Protein AF-M6KL82-F1 (afdb_monomer_lite)

pLDDT: mean 83.92, std 15.62, range [36.41, 98.12]

Structure (mmCIF, N/CA/C/O backbone):
data_AF-M6KL82-F1
#
_entry.id   AF-M6KL82-F1
#
loop_
_atom_site.group_PDB
_atom_site.id
_atom_site.type_symbol
_atom_site.label_atom_id
_atom_site.label_alt_id
_atom_site.label_comp_id
_atom_site.label_asym_id
_atom_site.label_entity_id
_atom_site.label_seq_id
_atom_site.pdbx_PDB_ins_code
_atom_site.Cartn_x
_atom_site.Cartn_y
_atom_site.Cartn_z
_atom_site.occupancy
_atom_site.B_iso_or_equiv
_atom_site.auth_seq_id
_atom_site.auth_comp_id
_atom_site.auth_asym_id
_atom_site.auth_atom_id
_atom_site.pdbx_PDB_model_num
ATOM 1 N N . MET A 1 1 ? 19.112 2.221 -25.542 1.00 73.31 1 MET A N 1
ATOM 2 C CA . MET A 1 1 ? 17.875 1.611 -26.085 1.00 73.31 1 MET A CA 1
ATOM 3 C C . MET A 1 1 ? 16.855 1.655 -24.967 1.00 73.31 1 MET A C 1
ATOM 5 O O . MET A 1 1 ? 17.234 1.331 -23.850 1.00 73.31 1 MET A O 1
ATOM 9 N N . LYS A 1 2 ? 15.620 2.100 -25.223 1.00 88.44 2 LYS A N 1
ATOM 10 C CA . LYS A 1 2 ? 14.618 2.212 -24.154 1.00 88.44 2 LYS A CA 1
ATOM 11 C C . LYS A 1 2 ? 14.235 0.827 -23.639 1.00 88.44 2 LYS A C 1
ATOM 13 O O . LYS A 1 2 ? 14.039 -0.081 -24.444 1.00 88.44 2 LYS A O 1
ATOM 18 N N . ARG A 1 3 ? 14.121 0.683 -22.320 1.00 94.75 3 ARG A N 1
ATOM 19 C CA . ARG A 1 3 ? 13.759 -0.575 -21.655 1.00 94.75 3 ARG A CA 1
ATOM 20 C C . ARG A 1 3 ? 12.296 -0.573 -21.234 1.00 94.75 3 ARG A C 1
ATOM 22 O O . ARG A 1 3 ? 11.775 0.464 -20.831 1.00 94.75 3 ARG A O 1
ATOM 29 N N . SER A 1 4 ? 11.627 -1.715 -21.336 1.00 95.56 4 SER A N 1
ATOM 30 C CA . SER A 1 4 ? 10.242 -1.872 -20.892 1.00 95.56 4 SER A CA 1
ATOM 31 C C . SER A 1 4 ? 10.173 -1.930 -19.371 1.00 95.56 4 SER A C 1
ATOM 33 O O . SER A 1 4 ? 10.882 -2.713 -18.741 1.00 95.56 4 SER A O 1
ATOM 35 N N . LEU A 1 5 ? 9.347 -1.070 -18.779 1.00 96.75 5 LEU A N 1
ATOM 36 C CA . LEU A 1 5 ? 9.198 -0.979 -17.334 1.00 96.75 5 LEU A CA 1
ATOM 37 C C . LEU A 1 5 ? 8.426 -2.182 -16.784 1.00 96.75 5 LEU A C 1
ATOM 39 O O . LEU A 1 5 ? 7.297 -2.452 -17.193 1.00 96.75 5 LEU A O 1
ATOM 43 N N . VAL A 1 6 ? 8.995 -2.816 -15.765 1.00 96.81 6 VAL A N 1
ATOM 44 C CA . VAL A 1 6 ? 8.341 -3.828 -14.935 1.00 96.81 6 VAL A CA 1
ATOM 45 C C . VAL A 1 6 ? 8.218 -3.290 -13.512 1.00 96.81 6 VAL A C 1
ATOM 47 O O . VAL A 1 6 ? 9.220 -2.965 -12.879 1.00 96.81 6 VAL A O 1
ATOM 50 N N . ALA A 1 7 ? 6.985 -3.184 -13.011 1.00 96.38 7 ALA A N 1
ATOM 51 C CA . ALA A 1 7 ? 6.697 -2.559 -11.716 1.00 96.38 7 ALA A CA 1
ATOM 52 C C . ALA A 1 7 ? 6.524 -3.557 -10.554 1.00 96.38 7 ALA A C 1
ATOM 54 O O . ALA A 1 7 ? 6.678 -3.174 -9.393 1.00 96.38 7 ALA A O 1
ATOM 55 N N . THR A 1 8 ? 6.206 -4.821 -10.847 1.00 96.38 8 THR A N 1
ATOM 56 C CA . THR A 1 8 ? 5.940 -5.873 -9.850 1.00 96.38 8 THR A CA 1
ATOM 57 C C . THR A 1 8 ? 6.508 -7.221 -10.284 1.00 96.38 8 THR A C 1
ATOM 59 O O . THR A 1 8 ? 6.955 -7.388 -11.423 1.00 96.38 8 THR A O 1
ATOM 62 N N . ALA A 1 9 ? 6.449 -8.214 -9.392 1.00 95.69 9 ALA A N 1
ATOM 63 C CA . ALA A 1 9 ? 6.830 -9.585 -9.713 1.00 95.69 9 ALA A CA 1
ATOM 64 C C . ALA A 1 9 ? 5.747 -10.375 -10.478 1.00 95.69 9 ALA A C 1
ATOM 66 O O . ALA A 1 9 ? 5.866 -11.591 -10.639 1.00 95.69 9 ALA A O 1
ATOM 67 N N . LEU A 1 10 ? 4.693 -9.701 -10.958 1.00 93.56 10 LEU A N 1
ATOM 68 C CA . LEU A 1 10 ? 3.617 -10.319 -11.725 1.00 93.56 10 LEU A CA 1
ATOM 69 C C . LEU A 1 10 ? 4.082 -10.639 -13.153 1.00 93.56 10 LEU A C 1
ATOM 71 O O . LEU A 1 10 ? 3.939 -9.820 -14.063 1.00 93.56 10 LEU A O 1
ATOM 75 N N . GLU A 1 11 ? 4.664 -11.824 -13.339 1.00 92.94 11 GLU A N 1
ATOM 76 C CA . GLU A 1 11 ? 5.297 -12.254 -14.594 1.00 92.94 11 GLU A CA 1
ATOM 77 C C . GLU A 1 11 ? 4.360 -12.217 -15.810 1.00 92.94 11 GLU A C 1
ATOM 79 O O . GLU A 1 11 ? 4.828 -12.014 -16.927 1.00 92.94 11 GLU A O 1
ATOM 84 N N . GLU A 1 12 ? 3.039 -12.338 -15.629 1.00 90.94 12 GLU A N 1
ATOM 85 C CA . GLU A 1 12 ? 2.063 -12.203 -16.722 1.00 90.94 12 GLU A CA 1
ATOM 86 C C . GLU A 1 12 ? 2.045 -10.796 -17.345 1.00 90.94 12 GLU A C 1
ATOM 88 O O . GLU A 1 12 ? 1.488 -10.599 -18.425 1.00 90.94 12 GLU A O 1
ATOM 93 N N . THR A 1 13 ? 2.635 -9.811 -16.665 1.00 91.06 13 THR A N 1
ATOM 94 C CA . THR A 1 13 ? 2.761 -8.428 -17.145 1.00 91.06 13 THR A CA 1
ATOM 95 C C . THR A 1 13 ? 4.120 -8.118 -17.756 1.00 91.06 13 THR A C 1
ATOM 97 O O . THR A 1 13 ? 4.326 -7.010 -18.253 1.00 91.06 13 THR A O 1
ATOM 100 N N . TRP A 1 14 ? 5.053 -9.069 -17.718 1.00 93.88 14 TRP A N 1
ATOM 101 C CA . TRP A 1 14 ? 6.399 -8.877 -18.239 1.00 93.88 14 TRP A CA 1
ATOM 102 C C . TRP A 1 14 ? 6.415 -9.035 -19.766 1.00 93.88 14 TRP A C 1
ATOM 104 O O . TRP A 1 14 ? 5.626 -9.806 -20.320 1.00 93.88 14 TRP A O 1
ATOM 114 N N . PRO A 1 15 ? 7.299 -8.311 -20.475 1.00 93.38 15 PRO A N 1
ATOM 115 C CA . PRO A 1 15 ? 7.428 -8.450 -21.921 1.00 93.38 15 PRO A CA 1
ATOM 116 C C . PRO A 1 15 ? 8.110 -9.776 -22.307 1.00 93.38 15 PRO A C 1
ATOM 118 O O . PRO A 1 15 ? 8.565 -10.545 -21.459 1.00 93.38 15 PRO A O 1
ATOM 121 N N . GLY A 1 16 ? 8.205 -10.039 -23.614 1.00 93.12 16 GLY A N 1
ATOM 122 C CA . GLY A 1 16 ? 9.002 -11.149 -24.146 1.00 93.12 16 GLY A CA 1
ATOM 123 C C . GLY A 1 16 ? 10.494 -11.013 -23.815 1.00 93.12 16 GLY A C 1
ATOM 124 O O . GLY A 1 16 ? 10.995 -9.909 -23.607 1.00 93.12 16 GLY A O 1
ATOM 125 N N . PHE A 1 17 ? 11.216 -12.139 -23.776 1.00 93.38 17 PHE A N 1
ATOM 126 C CA . PHE A 1 17 ? 12.649 -12.183 -23.425 1.00 93.38 17 PHE A CA 1
ATOM 127 C C . PHE A 1 17 ? 13.566 -11.428 -24.405 1.00 93.38 17 PHE A C 1
ATOM 129 O O . PHE A 1 17 ? 14.723 -11.176 -24.086 1.00 93.38 17 PHE A O 1
ATOM 136 N N . ASP A 1 18 ? 13.071 -11.095 -25.595 1.00 93.00 18 ASP A N 1
ATOM 137 C CA . ASP A 1 18 ? 13.747 -10.295 -26.618 1.00 93.00 18 ASP A CA 1
ATOM 138 C C . ASP A 1 18 ? 13.706 -8.782 -26.339 1.00 93.00 18 ASP A C 1
ATOM 140 O O . ASP A 1 18 ? 14.408 -8.011 -26.996 1.00 93.00 18 ASP A O 1
ATOM 144 N N . VAL A 1 19 ? 12.914 -8.349 -25.354 1.00 93.94 19 VAL A N 1
ATOM 145 C CA . VAL A 1 19 ? 12.762 -6.943 -24.973 1.00 93.94 19 VAL A CA 1
ATOM 146 C C . VAL A 1 19 ? 13.606 -6.646 -23.729 1.00 93.94 19 VAL A C 1
ATOM 148 O O . VAL A 1 19 ? 13.450 -7.330 -22.715 1.00 93.94 19 VAL A O 1
ATOM 151 N N . PRO A 1 20 ? 14.465 -5.609 -23.743 1.00 95.69 20 PRO A N 1
ATOM 152 C CA . PRO A 1 20 ? 15.225 -5.231 -22.559 1.00 95.69 20 PRO A CA 1
ATOM 153 C C . PRO A 1 20 ? 14.300 -4.629 -21.490 1.00 95.69 20 PRO A C 1
ATOM 155 O O . PRO A 1 20 ? 13.379 -3.869 -21.806 1.00 95.69 20 PRO A O 1
ATOM 158 N N . VAL A 1 21 ? 14.550 -4.946 -20.219 1.00 96.62 21 VAL A N 1
ATOM 159 C CA . VAL A 1 21 ? 13.651 -4.655 -19.089 1.00 96.62 21 VAL A CA 1
ATOM 160 C C . VAL A 1 21 ? 14.275 -3.678 -18.096 1.00 96.62 21 VAL A C 1
ATOM 162 O O . VAL A 1 21 ? 15.447 -3.770 -17.750 1.00 96.62 21 VAL A O 1
ATOM 165 N N . LEU A 1 22 ? 13.471 -2.745 -17.597 1.00 96.94 22 LEU A N 1
ATOM 166 C CA . LEU A 1 22 ? 13.800 -1.927 -16.436 1.00 96.94 22 LEU A CA 1
ATOM 167 C C . LEU A 1 22 ? 12.907 -2.356 -15.275 1.00 96.94 22 LEU A C 1
ATOM 169 O O . LEU A 1 22 ? 11.713 -2.056 -15.261 1.00 96.94 22 LEU A O 1
ATOM 173 N N . PHE A 1 23 ? 13.478 -3.054 -14.300 1.00 97.38 23 PHE A N 1
ATOM 174 C CA . PHE A 1 23 ? 12.783 -3.362 -13.058 1.00 97.38 23 PHE A CA 1
ATOM 175 C C . PHE A 1 23 ? 12.726 -2.109 -12.181 1.00 97.38 23 PHE A C 1
ATOM 177 O O . PHE A 1 23 ? 13.753 -1.494 -11.892 1.00 97.38 23 PHE A O 1
ATOM 184 N N . LEU A 1 24 ? 11.526 -1.749 -11.725 1.00 97.06 24 LEU A N 1
ATOM 185 C CA . LEU A 1 24 ? 11.304 -0.586 -10.860 1.00 97.06 24 LEU A CA 1
ATOM 186 C C . LEU A 1 24 ? 11.991 -0.722 -9.493 1.00 97.06 24 LEU A C 1
ATOM 188 O O . LEU A 1 24 ? 12.251 0.275 -8.832 1.00 97.06 24 LEU A O 1
ATOM 192 N N . GLY A 1 25 ? 12.292 -1.952 -9.081 1.00 96.31 25 GLY A N 1
ATOM 193 C CA . GLY A 1 25 ? 13.053 -2.242 -7.878 1.00 96.31 25 GLY A CA 1
ATOM 194 C C . GLY A 1 25 ? 13.231 -3.741 -7.663 1.00 96.31 25 GLY A C 1
ATOM 195 O O . GLY A 1 25 ? 12.676 -4.570 -8.392 1.00 96.31 25 GLY A O 1
ATOM 196 N N . GLU A 1 26 ? 13.997 -4.097 -6.633 1.00 96.56 26 GLU A N 1
ATOM 197 C CA . GLU A 1 26 ? 14.348 -5.488 -6.309 1.00 96.56 26 GLU A CA 1
ATOM 198 C C . GLU A 1 26 ? 13.132 -6.378 -6.012 1.00 96.56 26 GLU A C 1
ATOM 200 O O . GLU A 1 26 ? 13.176 -7.582 -6.258 1.00 96.56 26 GLU A O 1
ATOM 205 N N . TRP A 1 27 ? 12.010 -5.805 -5.562 1.00 95.81 27 TRP A N 1
ATOM 206 C CA . TRP A 1 27 ? 10.772 -6.553 -5.305 1.00 95.81 27 TRP A CA 1
ATOM 207 C C . TRP A 1 27 ? 10.198 -7.235 -6.552 1.00 95.81 27 TRP A C 1
ATOM 209 O O . TRP A 1 27 ? 9.446 -8.194 -6.416 1.00 95.81 27 TRP A O 1
ATOM 219 N N . CYS A 1 28 ? 10.577 -6.806 -7.760 1.00 97.06 28 CYS A N 1
ATOM 220 C CA . CYS A 1 28 ? 10.178 -7.487 -8.991 1.00 97.06 28 CYS A CA 1
ATOM 221 C C . CYS A 1 28 ? 10.875 -8.852 -9.155 1.00 97.06 28 CYS A C 1
ATOM 223 O O . CYS A 1 28 ? 10.387 -9.724 -9.869 1.00 97.06 28 CYS A O 1
ATOM 225 N N . LYS A 1 29 ? 12.022 -9.069 -8.499 1.00 96.56 29 LYS A N 1
ATOM 226 C CA . LYS A 1 29 ? 12.902 -10.226 -8.714 1.00 96.56 29 LYS A CA 1
ATOM 227 C C . LYS A 1 29 ? 12.773 -11.242 -7.583 1.00 96.56 29 LYS A C 1
ATOM 229 O O . LYS A 1 29 ? 13.667 -11.404 -6.753 1.00 96.56 29 LYS A O 1
ATOM 234 N N . ILE A 1 30 ? 11.671 -11.996 -7.567 1.00 94.94 30 ILE A N 1
ATOM 235 C CA . ILE A 1 30 ? 11.483 -13.081 -6.589 1.00 94.94 30 ILE A CA 1
ATOM 236 C C . ILE A 1 30 ? 12.656 -14.067 -6.683 1.00 94.94 30 ILE A C 1
ATOM 238 O O . ILE A 1 30 ? 12.931 -14.635 -7.743 1.00 94.94 30 ILE A O 1
ATOM 242 N N . TYR A 1 31 ? 13.325 -14.323 -5.555 1.00 93.88 31 TYR A N 1
ATOM 243 C CA . TYR A 1 31 ? 14.519 -15.176 -5.499 1.00 93.88 31 TYR A CA 1
ATOM 244 C C . TYR A 1 31 ? 14.283 -16.575 -6.095 1.00 93.88 31 TYR A C 1
ATOM 246 O O . TYR A 1 31 ? 15.058 -17.057 -6.919 1.00 93.88 31 TYR A O 1
ATOM 254 N N . ASN A 1 32 ? 13.151 -17.204 -5.765 1.00 95.44 32 ASN A N 1
ATOM 255 C CA . ASN A 1 32 ? 12.780 -18.526 -6.287 1.00 95.44 32 ASN A CA 1
ATOM 256 C C . ASN A 1 32 ? 12.497 -18.537 -7.802 1.00 95.44 32 ASN A C 1
ATOM 258 O O . ASN A 1 32 ? 12.436 -19.607 -8.408 1.00 95.44 32 ASN A O 1
ATOM 262 N N . ARG A 1 33 ? 12.336 -17.364 -8.424 1.00 95.44 33 ARG A N 1
ATOM 263 C CA . ARG A 1 33 ? 12.109 -17.177 -9.864 1.00 95.44 33 ARG A CA 1
ATOM 264 C C . ARG A 1 33 ? 13.355 -16.669 -10.595 1.00 95.44 33 ARG A C 1
ATOM 266 O O . ARG A 1 33 ? 13.268 -16.286 -11.754 1.00 95.44 33 ARG A O 1
ATOM 273 N N . ARG A 1 34 ? 14.535 -16.755 -9.969 1.00 95.75 34 ARG A N 1
ATOM 274 C CA . ARG A 1 34 ? 15.832 -16.335 -10.531 1.00 95.75 34 ARG A CA 1
ATOM 275 C C . ARG A 1 34 ? 16.109 -16.814 -11.950 1.00 95.75 34 ARG A C 1
ATOM 277 O O . ARG A 1 34 ? 16.462 -16.022 -12.814 1.00 95.75 34 ARG A O 1
ATOM 284 N N . LYS A 1 35 ? 15.820 -18.085 -12.226 1.00 96.50 35 LYS A N 1
ATOM 285 C CA . LYS A 1 35 ? 15.979 -18.682 -13.563 1.00 96.50 35 LYS A CA 1
ATOM 286 C C . LYS A 1 35 ? 15.123 -18.021 -14.655 1.00 96.50 35 LYS A C 1
ATOM 288 O O . LYS A 1 35 ? 15.337 -18.313 -15.828 1.00 96.50 35 LYS A O 1
ATOM 293 N N . VAL A 1 36 ? 14.114 -17.233 -14.287 1.00 95.31 36 VAL A N 1
ATOM 294 C CA . VAL A 1 36 ? 13.251 -16.496 -15.214 1.00 95.31 36 VAL A CA 1
ATOM 295 C C . VAL A 1 36 ? 13.818 -15.102 -15.439 1.00 95.31 36 VAL A C 1
ATOM 297 O O . VAL A 1 36 ? 14.162 -14.781 -16.571 1.00 95.31 36 VAL A O 1
ATOM 300 N N . TRP A 1 37 ? 13.966 -14.301 -14.379 1.00 95.88 37 TRP A N 1
ATOM 301 C CA . TRP A 1 37 ? 14.352 -12.897 -14.530 1.00 95.88 37 TRP A CA 1
ATOM 302 C C . TRP A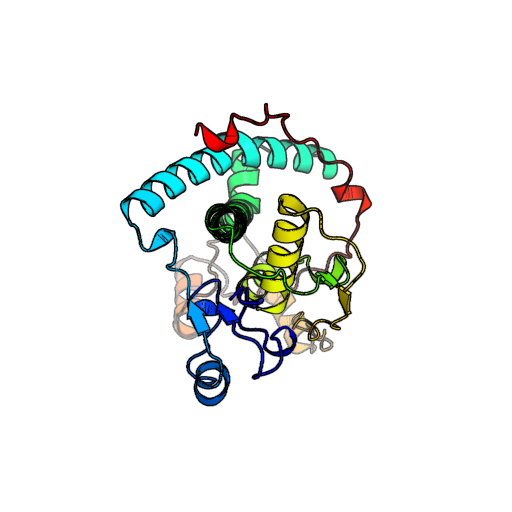 1 37 ? 15.809 -12.695 -14.969 1.00 95.88 37 TRP A C 1
ATOM 304 O O . TRP A 1 37 ? 16.085 -11.725 -15.662 1.00 95.88 37 TRP A O 1
ATOM 314 N N . GLU A 1 38 ? 16.729 -13.627 -14.679 1.00 95.88 38 GLU A N 1
ATOM 315 C CA . GLU A 1 38 ? 18.122 -13.546 -15.170 1.00 95.88 38 GLU A CA 1
ATOM 316 C C . GLU A 1 38 ? 18.255 -13.697 -16.689 1.00 95.88 38 GLU A C 1
ATOM 318 O O . GLU A 1 38 ? 19.321 -13.440 -17.240 1.00 95.88 38 GLU A O 1
ATOM 323 N N . LYS A 1 39 ? 17.198 -14.140 -17.378 1.00 96.00 39 LYS A N 1
ATOM 324 C CA . LYS A 1 39 ? 17.209 -14.278 -18.839 1.00 96.00 39 LYS A CA 1
ATOM 325 C C . LYS A 1 39 ? 17.045 -12.946 -19.566 1.00 96.00 39 LYS A C 1
ATOM 327 O O . LYS A 1 39 ? 17.358 -12.887 -20.750 1.00 96.00 39 LYS A O 1
ATOM 332 N N . PHE A 1 40 ? 16.516 -11.923 -18.899 1.00 95.88 40 PHE A N 1
ATOM 333 C CA . PHE A 1 40 ? 16.323 -10.607 -19.495 1.00 95.88 40 PHE A CA 1
ATOM 334 C C . PHE A 1 40 ? 17.626 -9.805 -19.462 1.00 95.88 40 PHE A C 1
ATOM 336 O O . PHE A 1 40 ? 18.307 -9.769 -18.436 1.00 95.88 40 PHE A O 1
ATOM 343 N N . ASP A 1 41 ? 17.918 -9.080 -20.545 1.00 96.00 41 ASP A N 1
ATOM 344 C CA . ASP A 1 41 ? 18.789 -7.904 -20.465 1.00 96.00 41 ASP A CA 1
ATOM 345 C C . ASP A 1 41 ? 18.069 -6.861 -19.608 1.00 96.00 41 ASP A C 1
ATOM 347 O O . ASP A 1 41 ? 17.072 -6.274 -20.040 1.00 96.00 41 ASP A O 1
ATOM 351 N N . SER A 1 42 ? 18.502 -6.710 -18.358 1.00 95.69 42 SER A N 1
ATOM 352 C CA . SER A 1 42 ? 17.755 -5.942 -17.374 1.00 95.69 42 SER A CA 1
ATOM 353 C C . SER A 1 42 ? 18.615 -5.029 -16.518 1.00 95.69 42 SER A C 1
ATOM 355 O O . SER A 1 42 ? 19.735 -5.353 -16.131 1.00 95.69 42 SER A O 1
ATOM 357 N N . GLU A 1 43 ? 18.034 -3.880 -16.189 1.00 95.75 43 GLU A N 1
ATOM 358 C CA . GLU A 1 43 ? 18.517 -2.972 -15.154 1.00 95.75 43 GLU A CA 1
ATOM 359 C C . GLU A 1 43 ? 17.485 -2.912 -14.027 1.00 95.75 43 GLU A C 1
ATOM 361 O O . GLU A 1 43 ? 16.310 -3.234 -14.213 1.00 95.75 43 GLU A O 1
ATOM 366 N N . THR A 1 44 ? 17.918 -2.543 -12.825 1.00 96.38 44 THR A N 1
ATOM 367 C CA . THR A 1 44 ? 17.028 -2.377 -11.672 1.00 96.38 44 THR A CA 1
ATOM 368 C C . THR A 1 44 ? 17.275 -1.019 -11.048 1.00 96.38 44 THR A C 1
ATOM 370 O O . THR A 1 44 ? 18.424 -0.660 -10.794 1.00 96.38 44 THR A O 1
ATOM 373 N N . LEU A 1 45 ? 16.203 -0.262 -10.820 1.00 95.50 45 LEU A N 1
ATOM 374 C CA . LEU A 1 45 ? 16.306 1.024 -10.147 1.00 95.50 45 LEU A CA 1
ATOM 375 C C . LEU A 1 45 ? 16.614 0.836 -8.655 1.00 95.50 45 LEU A C 1
ATOM 377 O O . LEU A 1 45 ? 16.088 -0.093 -8.032 1.00 95.50 45 LEU A O 1
ATOM 381 N N . PRO A 1 46 ? 17.459 1.707 -8.074 1.00 95.38 46 PRO A N 1
ATOM 382 C CA . PRO A 1 46 ? 17.701 1.701 -6.642 1.00 95.38 46 PRO A CA 1
ATOM 383 C C . PRO A 1 46 ? 16.422 2.079 -5.897 1.00 95.38 46 PRO A C 1
ATOM 385 O O . PRO A 1 46 ? 15.630 2.904 -6.361 1.00 95.38 46 PRO A O 1
ATOM 388 N N . TYR A 1 47 ? 16.230 1.494 -4.718 1.00 96.81 47 TYR A N 1
ATOM 389 C CA . TYR A 1 47 ? 15.072 1.816 -3.908 1.00 96.81 47 TYR A CA 1
ATOM 390 C C . TYR A 1 47 ? 15.275 3.147 -3.180 1.00 96.81 47 TYR A C 1
ATOM 392 O O . TYR A 1 47 ? 16.285 3.375 -2.521 1.00 96.81 47 TYR A O 1
ATOM 400 N N . HIS A 1 48 ? 14.297 4.044 -3.288 1.00 96.00 48 HIS A N 1
ATOM 401 C CA . HIS A 1 48 ? 14.435 5.422 -2.812 1.00 96.00 48 HIS A CA 1
ATOM 402 C C . HIS A 1 48 ? 14.570 5.549 -1.285 1.00 96.00 48 HIS A C 1
ATOM 404 O O . HIS A 1 48 ? 15.213 6.484 -0.819 1.00 96.00 48 HIS A O 1
ATOM 410 N N . TRP A 1 49 ? 14.048 4.596 -0.504 1.00 97.38 49 TRP A N 1
ATOM 411 C CA . TRP A 1 49 ? 14.224 4.544 0.959 1.00 97.38 49 TRP A CA 1
ATOM 412 C C . TRP A 1 49 ? 15.438 3.726 1.429 1.00 97.38 49 TRP A C 1
ATOM 414 O O . TRP A 1 49 ? 15.629 3.549 2.641 1.00 97.38 49 TRP A O 1
ATOM 424 N N . ASP A 1 50 ? 16.286 3.257 0.507 1.00 97.06 50 ASP A N 1
ATOM 425 C CA . ASP A 1 50 ? 17.638 2.815 0.874 1.00 97.06 50 ASP A CA 1
ATOM 426 C C . ASP A 1 50 ? 18.492 4.009 1.336 1.00 97.06 50 ASP A C 1
ATOM 428 O O . ASP A 1 50 ? 19.352 3.853 2.206 1.00 97.06 50 ASP A O 1
ATOM 432 N N . ASP A 1 51 ? 18.190 5.216 0.841 1.00 97.44 51 ASP A N 1
ATOM 433 C CA . ASP A 1 51 ? 18.655 6.470 1.430 1.00 97.44 51 ASP A CA 1
ATOM 434 C C . ASP A 1 51 ? 17.924 6.731 2.759 1.00 97.44 51 ASP A C 1
ATOM 436 O O . ASP A 1 51 ? 16.715 6.983 2.821 1.00 97.44 51 ASP A O 1
ATOM 440 N N . ARG A 1 52 ? 18.684 6.666 3.857 1.00 97.00 52 ARG A N 1
ATOM 441 C CA . ARG A 1 52 ? 18.157 6.823 5.217 1.00 97.00 52 ARG A CA 1
ATOM 442 C C . ARG A 1 52 ? 17.790 8.259 5.563 1.00 97.00 52 ARG A C 1
ATOM 444 O O . ARG A 1 52 ? 16.878 8.444 6.367 1.00 97.00 52 ARG A O 1
ATOM 451 N N . GLU A 1 53 ? 18.445 9.248 4.962 1.00 97.69 53 GLU A N 1
ATOM 452 C CA . GLU A 1 53 ? 18.087 10.655 5.158 1.00 97.69 53 GLU A CA 1
ATOM 453 C C . GLU A 1 53 ? 16.746 10.942 4.485 1.00 97.69 53 GLU A C 1
ATOM 455 O O . GLU A 1 53 ? 15.843 11.519 5.103 1.00 97.69 53 GLU A O 1
ATOM 460 N N . LYS A 1 54 ? 16.565 10.441 3.256 1.00 96.81 54 LYS A N 1
ATOM 461 C CA . LYS A 1 54 ? 15.282 10.519 2.552 1.00 96.81 54 LYS A CA 1
ATOM 462 C C . LYS A 1 54 ? 14.168 9.806 3.313 1.00 96.81 54 LYS A C 1
ATOM 464 O O . LYS A 1 54 ? 13.118 10.407 3.527 1.00 96.81 54 LYS A O 1
ATOM 469 N N . LEU A 1 55 ? 14.393 8.569 3.763 1.00 97.62 55 LEU A N 1
ATOM 470 C CA . LEU A 1 55 ? 13.407 7.818 4.546 1.00 97.62 55 LEU A CA 1
ATOM 471 C C . LEU A 1 55 ? 12.975 8.583 5.805 1.00 97.62 55 LEU A C 1
ATOM 473 O O . LEU A 1 55 ? 11.786 8.647 6.109 1.00 97.62 55 LEU A O 1
ATOM 477 N N . GLN A 1 56 ? 13.923 9.179 6.534 1.00 97.50 56 GLN A N 1
ATOM 478 C CA . GLN A 1 56 ? 13.609 9.958 7.730 1.00 97.50 56 GLN A CA 1
ATOM 479 C C . GLN A 1 56 ? 12.780 11.204 7.396 1.00 97.50 56 GLN A C 1
ATOM 481 O O . GLN A 1 56 ? 11.795 11.486 8.082 1.00 97.50 56 GLN A O 1
ATOM 486 N N . LYS A 1 57 ? 13.154 11.942 6.345 1.00 97.06 57 LYS A N 1
ATOM 487 C CA . LYS A 1 57 ? 12.405 13.120 5.895 1.00 97.06 57 LYS A CA 1
ATOM 488 C C . LYS A 1 57 ? 10.983 12.746 5.474 1.00 97.06 57 LYS A C 1
ATOM 490 O O . LYS A 1 57 ? 10.023 13.363 5.935 1.00 97.06 57 LYS A O 1
ATOM 495 N N . ASP A 1 58 ? 10.852 11.717 4.641 1.00 97.19 58 ASP A N 1
ATOM 496 C CA . ASP A 1 58 ? 9.562 11.227 4.161 1.00 97.19 58 ASP A CA 1
ATOM 497 C C . ASP A 1 58 ? 8.691 10.731 5.322 1.00 97.19 58 ASP A C 1
AT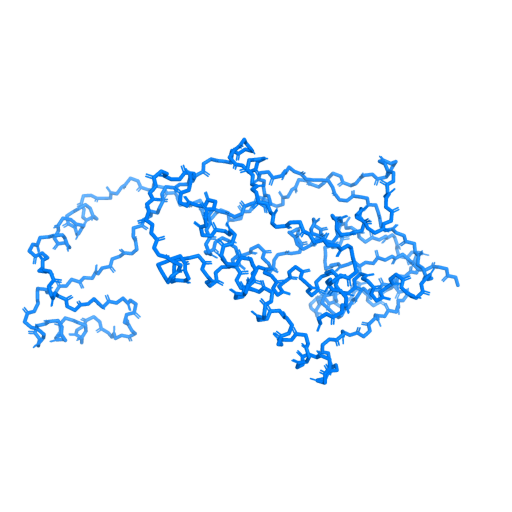OM 499 O O . ASP A 1 58 ? 7.498 11.011 5.344 1.00 97.19 58 ASP A O 1
ATOM 503 N N . TYR A 1 59 ? 9.266 10.070 6.332 1.00 96.56 59 TYR A N 1
ATOM 504 C CA . TYR A 1 59 ? 8.524 9.635 7.517 1.00 96.56 59 TYR A CA 1
ATOM 505 C C . TYR A 1 59 ? 7.826 10.804 8.229 1.00 96.56 59 TYR A C 1
ATOM 507 O O . TYR A 1 59 ? 6.624 10.738 8.484 1.00 96.56 59 TYR A O 1
ATOM 515 N N . PHE A 1 60 ? 8.543 11.898 8.513 1.00 96.31 60 PHE A N 1
ATOM 516 C CA . PHE A 1 60 ? 7.941 13.061 9.175 1.00 96.31 60 PHE A CA 1
ATOM 517 C C . PHE A 1 60 ? 6.905 13.757 8.293 1.00 96.31 60 PHE A C 1
ATOM 519 O O . PHE A 1 60 ? 5.836 14.131 8.775 1.00 96.31 60 PHE A O 1
ATOM 526 N N . LYS A 1 61 ? 7.178 13.859 6.989 1.00 95.19 61 LYS A N 1
ATOM 527 C CA . LYS A 1 61 ? 6.223 14.384 6.011 1.00 95.19 61 LYS A CA 1
ATOM 528 C C . LYS A 1 61 ? 4.920 13.582 5.999 1.00 95.19 61 LYS A C 1
ATOM 530 O O . LYS A 1 61 ? 3.834 14.156 6.061 1.00 95.19 61 LYS A O 1
ATOM 535 N N . LEU A 1 62 ? 5.014 12.254 5.939 1.00 96.62 62 LEU A N 1
ATOM 536 C CA . LEU A 1 62 ? 3.854 11.363 5.918 1.00 96.62 62 LEU A CA 1
ATOM 537 C C . LEU A 1 62 ? 3.117 11.349 7.254 1.00 96.62 62 LEU A C 1
ATOM 539 O O . LEU A 1 62 ? 1.891 11.239 7.269 1.00 96.62 62 LEU A O 1
ATOM 543 N N . GLN A 1 63 ? 3.838 11.508 8.365 1.00 95.75 63 GLN A N 1
ATOM 544 C CA . GLN A 1 63 ? 3.235 11.669 9.680 1.00 95.75 63 GLN A CA 1
ATOM 545 C C . GLN A 1 63 ? 2.379 12.940 9.747 1.00 95.75 63 GLN A C 1
ATOM 547 O O . GLN A 1 63 ? 1.225 12.849 10.160 1.00 95.75 63 GLN A O 1
ATOM 552 N N . SER A 1 64 ? 2.893 14.087 9.293 1.00 94.12 64 SER A N 1
ATOM 553 C CA . SER A 1 64 ? 2.113 15.332 9.218 1.00 94.12 64 SER A CA 1
ATOM 554 C C . SER A 1 64 ? 0.939 15.222 8.248 1.00 94.12 64 SER A C 1
ATOM 556 O O . SER A 1 64 ? -0.181 15.596 8.585 1.00 94.12 64 SER A O 1
ATOM 558 N N . LEU A 1 65 ? 1.138 14.625 7.069 1.00 93.75 65 LEU A N 1
ATOM 559 C CA . LEU A 1 65 ? 0.050 14.375 6.119 1.00 93.75 65 LEU A CA 1
ATOM 560 C C . LEU A 1 65 ? -1.083 13.544 6.742 1.00 93.75 65 LEU A C 1
ATOM 562 O O . LEU A 1 65 ? -2.265 13.827 6.534 1.00 93.75 65 LEU A O 1
ATOM 566 N N . TYR A 1 66 ? -0.728 12.514 7.506 1.00 95.81 66 TYR A N 1
ATOM 567 C CA . TYR A 1 66 ? -1.685 11.675 8.210 1.00 95.81 66 TYR A CA 1
ATOM 568 C C . TYR A 1 66 ? -2.392 12.433 9.343 1.00 95.81 66 TYR A C 1
ATOM 570 O O . TYR A 1 66 ? -3.622 12.483 9.351 1.00 95.81 66 TYR A O 1
ATOM 578 N N . GLU A 1 67 ? -1.639 13.011 10.282 1.00 95.06 67 GLU A N 1
ATOM 579 C CA . GLU A 1 67 ? -2.167 13.608 11.516 1.00 95.06 67 GLU A CA 1
ATOM 580 C C . GLU A 1 67 ? -2.916 14.918 11.274 1.00 95.06 67 GLU A C 1
ATOM 582 O O . GLU A 1 67 ? -4.019 15.110 11.792 1.00 95.06 67 GLU A O 1
ATOM 587 N N . ASP A 1 68 ? -2.328 15.805 10.476 1.00 92.44 68 ASP A N 1
ATOM 588 C CA . ASP A 1 68 ? -2.775 17.192 10.375 1.00 92.44 68 ASP A CA 1
ATOM 589 C C . ASP A 1 68 ? -3.848 17.362 9.300 1.00 92.44 68 ASP A C 1
ATOM 591 O O . ASP A 1 68 ? -4.637 18.307 9.345 1.00 92.44 68 ASP A O 1
ATOM 595 N N . ILE A 1 69 ? -3.896 16.441 8.329 1.00 91.19 69 ILE A N 1
ATOM 596 C CA . ILE A 1 69 ? -4.702 16.627 7.127 1.00 91.19 69 ILE A CA 1
ATOM 597 C C . ILE A 1 69 ? -5.686 15.484 6.879 1.00 91.19 69 ILE A C 1
ATOM 599 O O . ILE A 1 69 ? -6.904 15.695 6.871 1.00 91.19 69 ILE A O 1
ATOM 603 N N . LEU A 1 70 ? -5.182 14.270 6.652 1.00 94.06 70 LEU A N 1
ATOM 604 C CA . LEU A 1 70 ? -6.031 13.173 6.196 1.00 94.06 70 LEU A CA 1
ATOM 605 C C . LEU A 1 70 ? -6.919 12.640 7.318 1.00 94.06 70 LEU A C 1
ATOM 607 O O . LEU A 1 70 ? -8.113 12.450 7.099 1.00 94.06 70 LEU A O 1
ATOM 611 N N . LEU A 1 71 ? -6.393 12.447 8.528 1.00 95.50 71 LEU A N 1
ATOM 612 C CA . LEU A 1 71 ? -7.181 11.923 9.642 1.00 95.50 71 LEU A CA 1
ATOM 613 C C . LEU A 1 71 ? -8.360 12.847 10.030 1.00 95.50 71 LEU A C 1
ATOM 615 O O . LEU A 1 71 ? -9.472 12.325 10.165 1.00 95.50 71 LEU A O 1
ATOM 619 N N . PRO A 1 72 ? -8.201 14.184 10.153 1.00 94.81 72 PRO A N 1
ATOM 620 C CA . PRO A 1 72 ? -9.326 15.092 10.385 1.00 94.81 72 PRO A CA 1
ATOM 621 C C . PRO A 1 72 ? -10.393 15.038 9.288 1.00 94.81 72 PRO A C 1
ATOM 623 O O . PRO A 1 72 ? -11.581 14.919 9.596 1.00 94.81 72 PRO A O 1
ATOM 626 N N . SER A 1 73 ? -9.987 15.063 8.014 1.00 93.38 73 SER A N 1
ATOM 627 C CA . SER A 1 73 ? -10.920 14.992 6.881 1.00 93.38 73 SER A CA 1
ATOM 628 C C . SER A 1 73 ? -11.677 13.660 6.854 1.00 93.38 73 SER A C 1
ATOM 630 O O . SER A 1 73 ? -12.905 13.640 6.741 1.00 93.38 73 SER A O 1
ATOM 632 N N . VAL A 1 74 ? -10.975 12.539 7.034 1.00 94.06 74 VAL A N 1
ATOM 633 C CA . VAL A 1 74 ? -11.583 11.203 7.090 1.00 94.06 74 VAL A CA 1
ATOM 634 C C . VAL A 1 74 ? -12.560 11.105 8.261 1.00 94.06 74 VAL A C 1
ATOM 636 O O . VAL A 1 74 ? -13.687 10.655 8.080 1.00 94.06 74 VAL A O 1
ATOM 639 N N . SER A 1 75 ? -12.176 11.586 9.446 1.00 95.12 75 SER A N 1
ATOM 640 C CA . SER A 1 75 ? -13.035 11.615 10.636 1.00 95.12 75 SER A CA 1
ATOM 641 C C . SER A 1 75 ? -14.351 12.360 10.384 1.00 95.12 75 SER A C 1
ATOM 643 O O . SER A 1 75 ? -15.415 11.878 10.771 1.00 95.12 75 SER A O 1
ATOM 645 N N . GLN A 1 76 ? -14.297 13.529 9.741 1.00 93.88 76 GLN A N 1
ATOM 646 C CA . GLN A 1 76 ? -15.488 14.324 9.427 1.00 93.88 76 GLN A CA 1
ATOM 647 C C . GLN A 1 76 ? -16.386 13.624 8.402 1.00 93.88 76 GLN A C 1
ATOM 649 O O . GLN A 1 76 ? -17.600 13.543 8.599 1.00 93.88 76 GLN A O 1
ATOM 654 N N . ASN A 1 77 ? -15.796 13.071 7.338 1.00 93.56 77 ASN A N 1
ATOM 655 C CA . ASN A 1 77 ? -16.542 12.324 6.327 1.00 93.56 77 ASN A CA 1
ATOM 656 C C . ASN A 1 77 ? -17.215 11.081 6.927 1.00 93.56 77 ASN A C 1
ATOM 658 O O . ASN A 1 77 ? -18.384 10.829 6.646 1.00 93.56 77 ASN A O 1
ATOM 662 N N . LEU A 1 78 ? -16.533 10.341 7.805 1.00 93.50 78 LEU A N 1
ATOM 663 C CA . LEU A 1 78 ? -17.103 9.164 8.464 1.00 93.50 78 LEU A CA 1
ATOM 664 C C . LEU A 1 78 ? -18.230 9.529 9.438 1.00 93.50 78 LEU A C 1
ATOM 666 O O . LEU A 1 78 ? -19.268 8.870 9.426 1.00 93.50 78 LEU A O 1
ATOM 670 N N . ASN A 1 79 ? -18.084 10.599 10.224 1.00 95.25 79 ASN A N 1
ATOM 671 C CA . ASN A 1 79 ? -19.179 11.122 11.050 1.00 95.25 79 ASN A CA 1
ATOM 672 C C . ASN A 1 79 ? -20.421 11.437 10.200 1.00 95.25 79 ASN A C 1
ATOM 674 O O . ASN A 1 79 ? -21.528 11.025 10.546 1.00 95.25 79 ASN A O 1
ATOM 678 N N . ARG A 1 80 ? -20.230 12.095 9.050 1.00 92.75 80 ARG A N 1
ATOM 679 C CA . ARG A 1 80 ? -21.307 12.435 8.109 1.00 92.75 80 ARG A CA 1
ATOM 680 C C . ARG A 1 80 ? -21.969 11.193 7.506 1.00 92.75 80 ARG A C 1
ATOM 682 O O . ARG A 1 80 ? -23.188 11.081 7.558 1.00 92.75 80 ARG A O 1
ATOM 689 N N . ILE A 1 81 ? -21.180 10.254 6.979 1.00 91.62 81 ILE A N 1
ATOM 690 C CA . ILE A 1 81 ? -21.671 9.015 6.349 1.00 91.62 81 ILE A CA 1
ATOM 691 C C . ILE A 1 81 ? -22.456 8.161 7.352 1.00 91.62 81 ILE A C 1
ATOM 693 O O . ILE A 1 81 ? -23.503 7.613 7.018 1.00 91.62 81 ILE A O 1
ATOM 697 N N . HIS A 1 82 ? -21.973 8.060 8.591 1.00 90.88 82 HIS A N 1
ATOM 698 C CA . HIS A 1 82 ? -22.616 7.259 9.633 1.00 90.88 82 HIS A CA 1
ATOM 699 C C . HIS A 1 82 ? -23.685 8.018 10.429 1.00 90.88 82 HIS A C 1
ATOM 701 O O . HIS A 1 82 ? -24.330 7.412 11.284 1.00 90.88 82 HIS A O 1
ATOM 707 N N . ASN A 1 83 ? -23.877 9.313 10.159 1.00 94.44 83 ASN A N 1
ATOM 708 C CA . ASN A 1 83 ? -24.746 10.206 10.923 1.00 94.44 83 ASN A CA 1
ATOM 709 C C . ASN A 1 83 ? -24.493 10.118 12.444 1.00 94.44 83 ASN A C 1
ATOM 711 O O . ASN A 1 83 ? -25.413 9.947 13.248 1.00 94.44 83 ASN A O 1
ATOM 715 N N . ILE A 1 84 ? -23.218 10.184 12.835 1.00 96.75 84 ILE A N 1
ATOM 716 C CA . ILE A 1 84 ? -22.775 10.185 14.233 1.00 96.75 84 ILE A CA 1
ATOM 717 C C . ILE A 1 84 ? -21.834 11.354 14.499 1.00 96.75 84 ILE A C 1
ATOM 719 O O . ILE A 1 84 ? -21.201 11.877 13.589 1.00 96.75 84 ILE A O 1
ATOM 723 N N . ASP A 1 85 ? -21.698 11.714 15.772 1.00 96.88 85 ASP A N 1
ATOM 724 C CA . ASP A 1 85 ? -20.712 12.686 16.234 1.00 96.88 85 ASP A CA 1
ATOM 725 C C . ASP A 1 85 ? -19.719 11.989 17.173 1.00 96.88 85 ASP A C 1
ATOM 727 O O . ASP A 1 85 ? -20.025 11.636 18.322 1.00 96.88 85 ASP A O 1
ATOM 731 N N . ARG A 1 86 ? -18.551 11.645 16.630 1.00 98.06 86 ARG A N 1
ATOM 732 C CA . ARG A 1 86 ? -17.437 11.028 17.356 1.00 98.06 86 ARG A CA 1
ATOM 733 C C . ARG A 1 86 ? -16.192 11.892 17.233 1.00 98.06 86 ARG A C 1
ATOM 735 O O . ARG A 1 86 ? -15.968 12.533 16.208 1.00 98.06 86 ARG A O 1
ATOM 742 N N . SER A 1 87 ? -15.376 11.875 18.285 1.00 98.06 87 SER A N 1
ATOM 743 C CA . SER A 1 87 ? -14.143 12.655 18.354 1.00 98.06 87 SER A CA 1
ATOM 744 C C . SER A 1 87 ? -13.098 12.177 17.344 1.00 98.06 87 SER A C 1
ATOM 746 O O . SER A 1 87 ? -13.089 11.017 16.926 1.00 98.06 87 SER A O 1
ATOM 748 N N . LEU A 1 88 ? -12.150 13.058 17.016 1.00 97.62 88 LEU A N 1
ATOM 749 C CA . LEU A 1 88 ? -10.983 12.702 16.207 1.00 97.62 88 LEU A CA 1
ATOM 750 C C . LEU A 1 88 ? -10.196 11.536 16.825 1.00 97.62 88 LEU A C 1
ATOM 752 O O . LEU A 1 88 ? -9.743 10.647 16.113 1.00 97.62 88 LEU A O 1
ATOM 756 N N . GLU A 1 89 ? -10.064 11.512 18.154 1.00 98.12 89 GLU A N 1
ATOM 757 C CA . GLU A 1 89 ? -9.392 10.435 18.890 1.00 98.12 89 GLU A CA 1
ATOM 758 C C . GLU A 1 89 ? -10.085 9.080 18.691 1.00 98.12 89 GLU A C 1
ATOM 760 O O . GLU A 1 89 ? -9.418 8.070 18.469 1.00 98.12 89 GLU A O 1
ATOM 765 N N . PHE A 1 90 ? -11.421 9.052 18.692 1.00 98.12 90 PHE A N 1
ATOM 766 C CA . PHE A 1 90 ? -12.175 7.830 18.419 1.00 98.12 90 PHE A CA 1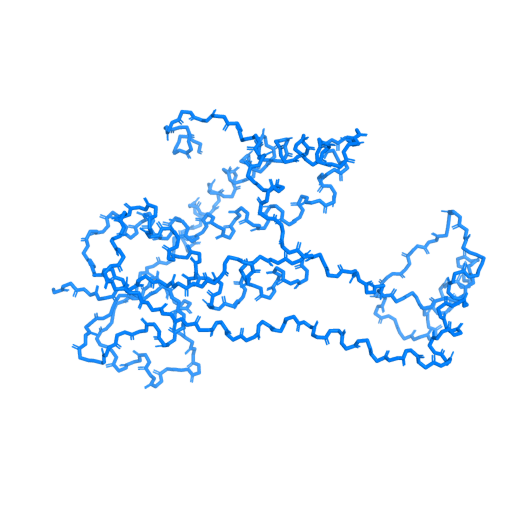
ATOM 767 C C . PHE A 1 90 ? -11.831 7.262 17.035 1.00 98.12 90 PHE A C 1
ATOM 769 O O . PHE A 1 90 ? -11.526 6.075 16.904 1.00 98.12 90 PHE A O 1
ATOM 776 N N . TRP A 1 91 ? -11.819 8.112 16.006 1.00 97.69 91 TRP A N 1
ATOM 777 C CA . TRP A 1 91 ? -11.469 7.694 14.649 1.00 97.69 91 TRP A CA 1
ATOM 778 C C . TRP A 1 91 ? -9.984 7.364 14.498 1.00 97.69 91 TRP A C 1
ATOM 780 O O . TRP A 1 91 ? -9.644 6.413 13.799 1.00 97.69 91 TRP A O 1
ATOM 790 N N . ARG A 1 92 ? -9.099 8.060 15.216 1.00 97.88 92 ARG A N 1
ATOM 791 C CA . ARG A 1 92 ? -7.675 7.715 15.297 1.00 97.88 92 ARG A CA 1
ATOM 792 C C . ARG A 1 92 ? -7.475 6.288 15.788 1.00 97.88 92 ARG A C 1
ATOM 794 O O . ARG A 1 92 ? -6.680 5.559 15.214 1.00 97.88 92 ARG A O 1
ATOM 801 N N . ILE A 1 93 ? -8.207 5.881 16.822 1.00 96.56 93 ILE A N 1
ATOM 802 C CA . ILE A 1 93 ? -8.136 4.516 17.354 1.00 96.56 93 ILE A CA 1
ATOM 803 C C . ILE A 1 93 ? -8.720 3.515 16.349 1.00 96.56 93 ILE A C 1
ATOM 805 O O . ILE A 1 93 ? -8.155 2.441 16.154 1.00 96.56 93 ILE A O 1
ATOM 809 N N . LEU A 1 94 ? -9.846 3.855 15.716 1.00 94.38 94 LEU A N 1
ATOM 810 C CA . LEU A 1 94 ? -10.595 2.913 14.887 1.00 94.38 94 LEU A CA 1
ATOM 811 C C . LEU A 1 94 ? -10.008 2.725 13.478 1.00 94.38 94 LEU A C 1
ATOM 813 O O . LEU A 1 94 ? -9.781 1.593 13.060 1.00 94.38 94 LEU A O 1
ATOM 817 N N . VAL A 1 95 ? -9.784 3.816 12.741 1.00 94.81 95 VAL A N 1
ATOM 818 C CA . VAL A 1 95 ? -9.340 3.797 11.332 1.00 94.81 95 VAL A CA 1
ATOM 819 C C . VAL A 1 95 ? -7.901 4.268 11.147 1.00 94.81 95 VAL A C 1
ATOM 821 O O . VAL A 1 95 ? -7.293 3.974 10.119 1.00 94.81 95 VAL A O 1
ATOM 824 N N . GLY A 1 96 ? -7.336 4.958 12.140 1.00 96.12 96 GLY A N 1
ATOM 825 C CA . GLY A 1 96 ? -5.986 5.515 12.076 1.00 96.12 96 GLY A CA 1
ATOM 826 C C . GLY A 1 96 ? -4.892 4.513 11.691 1.00 96.12 96 GLY A C 1
ATOM 827 O O . GLY A 1 96 ? -4.133 4.810 10.769 1.00 96.12 96 GLY A O 1
ATOM 828 N N . PRO A 1 97 ? -4.830 3.301 12.287 1.00 94.62 97 PRO A N 1
ATOM 829 C CA . PRO A 1 97 ? -3.828 2.302 11.913 1.00 94.62 97 PRO A CA 1
ATOM 830 C C . PRO A 1 97 ? -3.892 1.898 10.436 1.00 94.62 97 PRO A C 1
ATOM 832 O O . PRO A 1 97 ? -2.857 1.746 9.790 1.00 94.62 97 PRO A O 1
ATOM 835 N N . TRP A 1 98 ? -5.104 1.748 9.891 1.00 95.44 98 TRP A N 1
ATOM 836 C CA . TRP A 1 98 ? -5.298 1.432 8.478 1.00 95.44 98 TRP A CA 1
ATOM 837 C C . TRP A 1 98 ? -4.879 2.607 7.589 1.00 95.44 98 TRP A C 1
ATOM 839 O O . TRP A 1 98 ? -4.113 2.414 6.647 1.00 95.44 98 TRP A O 1
ATOM 849 N N . LEU A 1 99 ? -5.328 3.822 7.921 1.00 95.94 99 LEU A N 1
ATOM 850 C CA . LEU A 1 99 ? -5.060 5.025 7.135 1.00 95.94 99 LEU A CA 1
ATOM 851 C C . LEU A 1 99 ? -3.560 5.344 7.084 1.00 95.94 99 LEU A C 1
ATOM 853 O O . LEU A 1 99 ? -3.029 5.598 6.006 1.00 95.94 99 LEU A O 1
ATOM 857 N N . GLY A 1 100 ? -2.863 5.269 8.221 1.00 95.69 100 GLY A N 1
ATOM 858 C CA . GLY A 1 100 ? -1.420 5.501 8.287 1.00 95.69 100 GLY A CA 1
ATOM 859 C C . GLY A 1 100 ? -0.634 4.527 7.407 1.00 95.69 100 GLY A C 1
ATOM 860 O O . GLY A 1 100 ? 0.214 4.956 6.624 1.00 95.69 100 GLY A O 1
ATOM 861 N N . LEU A 1 101 ? -0.956 3.229 7.471 1.00 95.56 101 LEU A N 1
ATOM 862 C CA . LEU A 1 101 ? -0.328 2.215 6.616 1.00 95.56 101 LEU A CA 1
ATOM 863 C C . LEU A 1 101 ? -0.639 2.442 5.135 1.00 95.56 101 LEU A C 1
ATOM 865 O O . LEU A 1 101 ? 0.266 2.389 4.305 1.00 95.56 101 LEU A O 1
ATOM 869 N N . PHE A 1 102 ? -1.899 2.731 4.808 1.00 95.69 102 PHE A N 1
ATOM 870 C CA . PHE A 1 102 ? -2.325 3.015 3.442 1.00 95.69 102 PHE A CA 1
ATOM 871 C C . PHE A 1 102 ? -1.550 4.187 2.830 1.00 95.69 102 PHE A C 1
ATOM 873 O O . PHE A 1 102 ? -1.015 4.048 1.732 1.00 95.69 102 PHE A O 1
ATOM 880 N N . ILE A 1 103 ? -1.419 5.300 3.558 1.00 96.06 103 ILE A N 1
ATOM 881 C CA . ILE A 1 103 ? -0.686 6.491 3.106 1.00 96.06 103 ILE A CA 1
ATOM 882 C C . ILE A 1 103 ? 0.772 6.156 2.785 1.00 96.06 103 ILE A C 1
ATOM 884 O O . ILE A 1 103 ? 1.249 6.505 1.708 1.00 96.06 103 ILE A O 1
ATOM 888 N N . HIS A 1 104 ? 1.470 5.454 3.683 1.00 95.94 104 HIS A N 1
ATOM 889 C CA . HIS A 1 104 ? 2.882 5.116 3.479 1.00 95.94 104 HIS A CA 1
ATOM 890 C C . HIS A 1 104 ? 3.081 4.187 2.280 1.00 95.94 104 HIS A C 1
ATOM 892 O O . HIS A 1 104 ? 3.986 4.406 1.480 1.00 95.94 104 HIS A O 1
ATOM 898 N N . ILE A 1 105 ? 2.219 3.179 2.126 1.00 96.25 105 ILE A N 1
ATOM 899 C CA . ILE A 1 105 ? 2.287 2.237 1.003 1.00 96.25 105 ILE A CA 1
ATOM 900 C C . ILE A 1 105 ? 2.032 2.960 -0.321 1.00 96.25 105 ILE A C 1
ATOM 902 O O . ILE A 1 105 ? 2.787 2.779 -1.274 1.00 96.25 105 ILE A O 1
ATOM 906 N N . VAL A 1 106 ? 0.987 3.789 -0.395 1.00 96.56 106 VAL A N 1
ATOM 907 C CA . VAL A 1 106 ? 0.658 4.525 -1.623 1.00 96.56 106 VAL A CA 1
ATOM 908 C C . VAL A 1 106 ? 1.751 5.531 -1.967 1.00 96.56 106 VAL A C 1
ATOM 910 O O . VAL A 1 106 ? 2.146 5.603 -3.129 1.00 96.56 106 VAL A O 1
ATOM 913 N N . TYR A 1 107 ? 2.275 6.258 -0.976 1.00 97.50 107 TYR A N 1
ATOM 914 C CA . TYR A 1 107 ? 3.373 7.196 -1.189 1.00 97.50 107 TYR A CA 1
ATOM 915 C C . TYR A 1 107 ? 4.626 6.495 -1.705 1.00 97.50 107 TYR A C 1
ATOM 917 O O . TYR A 1 107 ? 5.225 6.971 -2.658 1.00 97.50 107 TYR A O 1
ATOM 925 N N . ASP A 1 108 ? 4.991 5.343 -1.145 1.00 96.94 108 ASP A N 1
ATOM 926 C CA . ASP A 1 108 ? 6.151 4.583 -1.608 1.00 96.94 108 ASP A CA 1
ATOM 927 C C . ASP A 1 108 ? 6.061 4.224 -3.103 1.00 96.94 108 ASP A C 1
ATOM 929 O O . ASP A 1 108 ? 7.012 4.413 -3.869 1.00 96.94 108 ASP A O 1
ATOM 933 N N . ARG A 1 109 ? 4.885 3.755 -3.543 1.00 96.81 109 ARG A N 1
ATOM 934 C CA . ARG A 1 109 ? 4.649 3.429 -4.958 1.00 96.81 109 ARG A CA 1
ATOM 935 C C . ARG A 1 109 ? 4.635 4.682 -5.825 1.00 96.81 109 ARG A C 1
ATOM 937 O O . ARG A 1 109 ? 5.195 4.675 -6.921 1.00 96.81 109 ARG A O 1
ATOM 944 N N . PHE A 1 110 ? 4.008 5.750 -5.335 1.00 97.44 110 PHE A N 1
ATOM 945 C CA . PHE A 1 110 ? 3.944 7.040 -6.016 1.00 97.44 110 PHE A CA 1
ATOM 946 C C . PHE A 1 110 ? 5.341 7.617 -6.238 1.00 97.44 110 PHE A C 1
ATOM 948 O O . PHE A 1 110 ? 5.687 7.978 -7.361 1.00 97.44 110 PHE A O 1
ATOM 955 N N . GLU A 1 111 ? 6.157 7.639 -5.189 1.00 96.56 111 GLU A N 1
ATOM 956 C CA . GLU A 1 111 ? 7.504 8.191 -5.190 1.00 96.56 111 GLU A CA 1
ATOM 957 C C . GLU A 1 111 ? 8.441 7.398 -6.101 1.00 96.56 111 GLU A C 1
ATOM 959 O O . GLU A 1 111 ? 9.196 7.990 -6.873 1.00 96.56 111 GLU A O 1
ATOM 964 N N . SER A 1 112 ? 8.319 6.067 -6.108 1.00 96.31 112 SER A N 1
ATOM 965 C CA . SER A 1 112 ? 9.066 5.203 -7.031 1.00 96.31 112 SER A CA 1
ATOM 966 C C . SER A 1 112 ? 8.803 5.569 -8.499 1.00 96.31 112 SER A C 1
ATOM 968 O O . SER A 1 112 ? 9.733 5.666 -9.299 1.00 96.31 112 SER A O 1
ATOM 970 N N . ILE A 1 113 ? 7.542 5.836 -8.865 1.00 96.50 113 ILE A N 1
ATOM 971 C CA . ILE A 1 113 ? 7.188 6.273 -10.225 1.00 96.50 113 ILE A CA 1
ATOM 972 C C . ILE A 1 113 ? 7.580 7.734 -10.477 1.00 96.50 113 ILE A C 1
ATOM 974 O O . ILE A 1 113 ? 7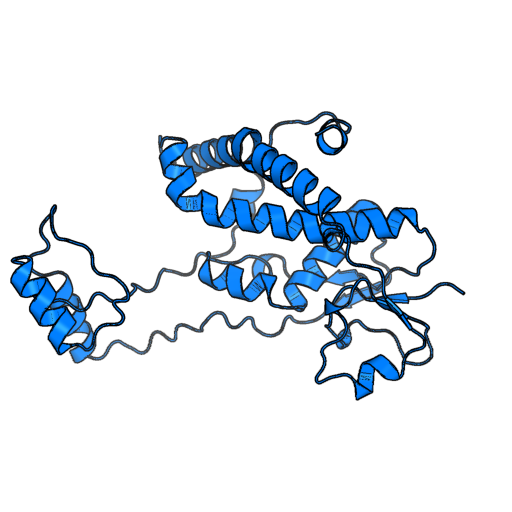.990 8.071 -11.589 1.00 96.50 113 ILE A O 1
ATOM 978 N N . ARG A 1 114 ? 7.487 8.609 -9.470 1.00 95.31 114 ARG A N 1
ATOM 979 C CA . ARG A 1 114 ? 7.900 10.013 -9.581 1.00 95.31 114 ARG A CA 1
ATOM 980 C C . ARG A 1 114 ? 9.391 10.124 -9.909 1.00 95.31 114 ARG A C 1
ATOM 982 O O . ARG A 1 114 ? 9.747 10.853 -10.827 1.00 95.31 114 ARG A O 1
ATOM 989 N N . ILE A 1 115 ? 10.239 9.364 -9.217 1.00 93.62 115 ILE A N 1
ATOM 990 C CA . ILE A 1 115 ? 11.686 9.306 -9.476 1.00 93.62 115 ILE A CA 1
ATOM 991 C C . ILE A 1 115 ? 11.962 8.679 -10.848 1.00 93.62 115 ILE A C 1
ATOM 993 O O . ILE A 1 115 ? 12.751 9.212 -11.625 1.00 93.62 115 ILE A O 1
ATOM 997 N N . LEU A 1 116 ? 11.262 7.594 -11.206 1.00 93.31 116 LEU A N 1
ATOM 998 C CA . LEU A 1 116 ? 11.349 7.016 -12.552 1.00 93.31 116 LEU A CA 1
ATOM 999 C C . LEU A 1 116 ? 11.040 8.066 -13.634 1.00 93.31 116 LEU A C 1
ATOM 1001 O O . LEU A 1 116 ? 11.746 8.135 -14.640 1.00 93.31 116 LEU A O 1
ATOM 1005 N N . LYS A 1 117 ? 10.010 8.897 -13.438 1.00 91.69 117 LYS A N 1
ATOM 1006 C CA . LYS A 1 117 ? 9.623 9.952 -14.385 1.00 91.69 117 LYS A CA 1
ATOM 1007 C C . LYS A 1 117 ? 10.766 10.936 -14.653 1.00 91.69 117 LYS A C 1
ATOM 1009 O O . LYS A 1 117 ? 10.904 11.374 -15.792 1.00 91.69 117 LYS A O 1
ATOM 1014 N N . GLU A 1 118 ? 11.591 11.244 -13.653 1.00 87.62 118 GLU A N 1
ATOM 1015 C CA . GLU A 1 118 ? 12.757 12.128 -13.799 1.00 87.62 118 GLU A CA 1
ATOM 1016 C C . GLU A 1 118 ? 13.859 11.512 -14.678 1.00 87.62 118 GLU A C 1
ATOM 1018 O O . GLU A 1 118 ? 14.572 12.246 -15.359 1.00 87.62 118 GLU A O 1
ATOM 1023 N N . SER A 1 119 ? 13.968 10.177 -14.732 1.00 82.88 119 SER A N 1
ATOM 1024 C CA . SER A 1 119 ? 14.956 9.484 -15.579 1.00 82.88 119 SER A CA 1
ATOM 1025 C C . SER A 1 119 ? 14.640 9.551 -17.082 1.00 82.88 119 SER A C 1
ATOM 1027 O O . SER A 1 119 ? 15.550 9.508 -17.906 1.00 82.88 119 SER A O 1
ATOM 1029 N N . GLY A 1 120 ? 13.358 9.652 -17.455 1.00 75.69 120 GLY A N 1
ATOM 1030 C CA . GLY A 1 120 ? 12.886 9.859 -18.832 1.00 75.69 120 GLY A CA 1
ATOM 1031 C C . GLY A 1 120 ? 13.119 8.724 -19.850 1.00 75.69 120 GLY A C 1
ATOM 1032 O O . GLY A 1 120 ? 12.595 8.815 -20.966 1.00 75.69 120 GLY A O 1
ATOM 1033 N N . ASP A 1 121 ? 13.853 7.658 -19.510 1.00 84.50 121 ASP A N 1
ATOM 1034 C CA . ASP A 1 121 ? 14.331 6.663 -20.486 1.00 84.50 121 ASP A CA 1
ATOM 1035 C C . ASP A 1 121 ? 13.767 5.246 -20.271 1.00 84.50 121 ASP A C 1
ATOM 1037 O O . ASP A 1 121 ? 14.457 4.307 -19.880 1.00 84.50 121 ASP A O 1
ATOM 1041 N N . PHE A 1 122 ? 12.472 5.075 -20.545 1.00 92.88 122 PHE A N 1
ATOM 1042 C CA . PHE A 1 122 ? 11.785 3.781 -20.467 1.00 92.88 122 PHE A CA 1
ATOM 1043 C C . PHE A 1 122 ? 10.575 3.712 -21.412 1.00 92.88 122 PHE A C 1
ATOM 1045 O O . PHE A 1 122 ? 10.147 4.712 -21.997 1.00 92.88 122 PHE A O 1
ATOM 1052 N N . ILE A 1 123 ? 10.034 2.506 -21.577 1.00 93.00 123 ILE A N 1
ATOM 1053 C CA . ILE A 1 123 ? 8.785 2.217 -22.284 1.00 93.00 123 ILE A CA 1
ATOM 1054 C C . ILE A 1 123 ? 7.743 1.834 -21.236 1.00 93.00 123 ILE A C 1
ATOM 1056 O O . ILE A 1 123 ? 7.982 0.959 -20.402 1.00 93.00 123 ILE A O 1
ATOM 1060 N N . LEU A 1 124 ? 6.587 2.492 -21.281 1.00 92.62 124 LEU A N 1
ATOM 1061 C CA . LEU A 1 124 ? 5.476 2.208 -20.378 1.00 92.62 124 LEU A CA 1
ATOM 1062 C C . LEU A 1 124 ? 4.930 0.790 -20.615 1.00 92.62 124 LEU A C 1
ATOM 1064 O O . LEU A 1 124 ? 4.801 0.380 -21.771 1.00 92.62 124 LEU A O 1
ATOM 1068 N N . PRO A 1 125 ? 4.571 0.052 -19.550 1.00 90.50 125 PRO A N 1
ATOM 1069 C CA . PRO A 1 125 ? 3.917 -1.232 -19.705 1.00 90.50 125 PRO A CA 1
ATOM 1070 C C . PRO A 1 125 ? 2.467 -1.018 -20.162 1.00 90.50 125 PRO A C 1
ATOM 1072 O O . PRO A 1 125 ? 1.902 0.069 -19.947 1.00 90.50 125 PRO A O 1
ATOM 1075 N N . PRO A 1 126 ? 1.824 -2.056 -20.723 1.00 87.12 126 PRO A N 1
ATOM 1076 C CA . PRO A 1 126 ? 0.393 -2.029 -20.983 1.00 87.12 126 PRO A CA 1
ATOM 1077 C C . PRO A 1 126 ? -0.405 -1.669 -19.725 1.00 87.12 126 PRO A C 1
ATOM 1079 O O . PRO A 1 126 ? 0.002 -1.930 -18.586 1.00 87.12 126 PRO A O 1
ATOM 1082 N N . ARG A 1 127 ? -1.572 -1.065 -19.926 1.00 86.75 127 ARG A N 1
ATOM 1083 C CA . ARG A 1 127 ? -2.474 -0.702 -18.838 1.00 86.75 127 ARG A CA 1
ATOM 1084 C C . ARG A 1 127 ? -3.039 -1.966 -18.195 1.00 86.75 127 ARG A C 1
ATOM 1086 O O . ARG A 1 127 ? -3.634 -2.795 -18.879 1.00 86.75 127 ARG A O 1
ATOM 1093 N N . PHE A 1 128 ? -2.884 -2.103 -16.882 1.00 85.06 128 PHE A N 1
ATOM 1094 C CA . PHE A 1 128 ? -3.491 -3.195 -16.126 1.00 85.06 128 PHE A CA 1
ATOM 1095 C C . PHE A 1 128 ? -4.942 -2.834 -15.806 1.00 85.06 128 PHE A C 1
ATOM 1097 O O . PHE A 1 128 ? -5.193 -1.817 -15.155 1.00 85.06 128 PHE A O 1
ATOM 1104 N N . VAL A 1 129 ? -5.892 -3.643 -16.281 1.00 82.50 129 VAL A N 1
ATOM 1105 C CA . VAL A 1 129 ? -7.328 -3.386 -16.111 1.00 82.50 129 VAL A CA 1
ATOM 1106 C C . VAL A 1 129 ? -7.959 -4.481 -15.261 1.00 82.50 129 VAL A C 1
ATOM 1108 O O . VAL A 1 129 ? -7.935 -5.658 -15.618 1.00 82.50 129 VAL A O 1
ATOM 1111 N N . CYS A 1 130 ? -8.580 -4.074 -14.157 1.00 82.12 130 CYS A N 1
ATOM 1112 C CA . CYS A 1 130 ? -9.320 -4.939 -13.245 1.00 82.12 130 CYS A CA 1
ATOM 1113 C C . CYS A 1 130 ? -10.602 -4.244 -12.767 1.00 82.12 130 CYS A C 1
ATOM 1115 O O . CYS A 1 130 ? -10.793 -3.042 -12.973 1.00 82.12 130 CYS A O 1
ATOM 1117 N N . LYS A 1 131 ? -11.497 -4.995 -12.119 1.00 82.56 131 LYS A N 1
ATOM 1118 C CA . LYS A 1 131 ? -12.689 -4.406 -11.501 1.00 82.56 131 LYS A CA 1
ATOM 1119 C C . LYS A 1 131 ? -12.285 -3.689 -10.218 1.00 82.56 131 LYS A C 1
ATOM 1121 O O . LYS A 1 131 ? -11.572 -4.249 -9.394 1.00 82.56 131 LYS A O 1
ATOM 1126 N N . GLU A 1 132 ? -12.778 -2.467 -10.039 1.00 81.06 132 GLU A N 1
ATOM 1127 C CA . GLU A 1 132 ? -12.498 -1.653 -8.849 1.00 81.06 132 GLU A CA 1
ATOM 1128 C C . GLU A 1 132 ? -12.897 -2.378 -7.558 1.00 81.06 132 GLU A C 1
ATOM 1130 O O . GLU A 1 132 ? -12.122 -2.403 -6.609 1.00 81.06 132 GLU A O 1
ATOM 1135 N N . ALA A 1 133 ? -14.058 -3.039 -7.553 1.00 84.62 133 ALA A N 1
ATOM 1136 C CA . ALA A 1 133 ? -14.559 -3.786 -6.400 1.00 84.62 133 ALA A CA 1
ATOM 1137 C C . ALA A 1 133 ? -13.584 -4.870 -5.901 1.00 84.62 133 ALA A C 1
ATOM 1139 O O . ALA A 1 133 ? -13.522 -5.114 -4.700 1.00 84.62 133 ALA A O 1
ATOM 1140 N N . ASP A 1 134 ? -12.789 -5.469 -6.795 1.00 84.56 134 ASP A N 1
ATOM 1141 C CA . ASP A 1 134 ? -11.835 -6.530 -6.445 1.00 84.56 134 ASP A CA 1
ATOM 1142 C C . ASP A 1 134 ? -10.562 -5.968 -5.779 1.00 84.56 134 ASP A C 1
ATOM 1144 O O . ASP A 1 134 ? -9.834 -6.698 -5.111 1.00 84.56 134 ASP A O 1
ATOM 1148 N N . MET A 1 135 ? -10.291 -4.667 -5.942 1.00 86.50 135 MET A N 1
ATOM 1149 C CA . MET A 1 135 ? -9.097 -3.980 -5.418 1.00 86.50 135 MET A CA 1
ATOM 1150 C C . MET A 1 135 ? -9.359 -3.230 -4.113 1.00 86.50 135 MET A C 1
ATOM 1152 O O . MET A 1 135 ? -8.497 -2.513 -3.595 1.00 86.50 135 MET A O 1
ATOM 1156 N N . VAL A 1 136 ? -10.546 -3.431 -3.547 1.00 88.06 136 VAL A N 1
ATOM 1157 C CA . VAL A 1 136 ? -11.002 -2.782 -2.330 1.00 88.0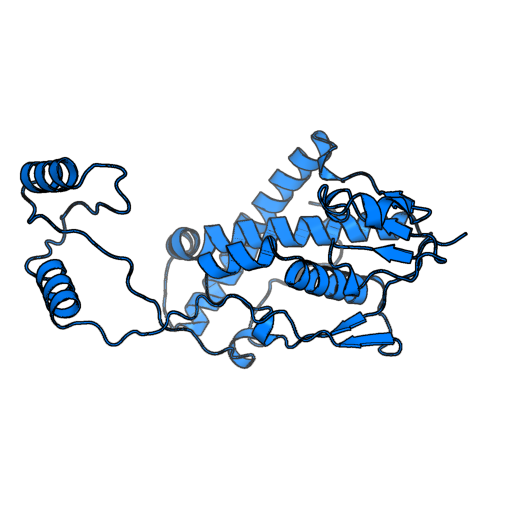6 136 VAL A CA 1
ATOM 1158 C C . VAL A 1 136 ? -11.085 -3.793 -1.186 1.00 88.06 136 VAL A C 1
ATOM 1160 O O . VAL A 1 136 ? -11.921 -4.693 -1.236 1.00 88.06 136 VAL A O 1
ATOM 1163 N N . PRO A 1 137 ? -10.275 -3.642 -0.125 1.00 88.44 137 PRO A N 1
ATOM 1164 C CA . PRO A 1 137 ? -10.350 -4.535 1.022 1.00 88.44 137 PRO A CA 1
ATOM 1165 C C . PRO A 1 137 ? -11.589 -4.229 1.874 1.00 88.44 137 PRO A C 1
ATOM 1167 O O . PRO A 1 137 ? -11.949 -3.069 2.078 1.00 88.44 137 PRO A O 1
ATOM 1170 N N . ASN A 1 138 ? -12.194 -5.267 2.449 1.00 85.56 138 ASN A N 1
ATOM 1171 C CA . ASN A 1 138 ? -13.305 -5.154 3.395 1.00 85.56 138 ASN A CA 1
ATOM 1172 C C . ASN A 1 138 ? -12.856 -4.645 4.774 1.00 85.56 138 ASN A C 1
ATOM 1174 O O . ASN A 1 138 ? -13.633 -4.076 5.535 1.00 85.56 138 ASN A O 1
ATOM 1178 N N . GLY A 1 139 ? -11.583 -4.851 5.116 1.00 86.75 139 GLY A N 1
ATOM 1179 C CA . GLY A 1 139 ? -11.013 -4.400 6.377 1.00 86.75 139 GLY A CA 1
ATOM 1180 C C . GLY A 1 139 ? -9.523 -4.689 6.487 1.00 86.75 139 GLY A C 1
ATOM 1181 O O . GLY A 1 139 ? -8.884 -5.148 5.540 1.00 86.75 139 GLY A O 1
ATOM 1182 N N . MET A 1 140 ? -8.966 -4.450 7.675 1.00 87.56 140 MET A N 1
ATOM 1183 C CA . MET A 1 140 ? -7.518 -4.489 7.906 1.00 87.56 140 MET A CA 1
ATOM 1184 C C . MET A 1 140 ? -6.867 -5.831 7.536 1.00 87.56 140 MET A C 1
ATOM 1186 O O . MET A 1 140 ? -5.807 -5.856 6.921 1.00 87.56 140 MET A O 1
ATOM 1190 N N . MET A 1 141 ? -7.511 -6.954 7.876 1.00 85.06 141 MET A N 1
ATOM 1191 C CA . MET A 1 141 ? -6.969 -8.291 7.593 1.00 85.06 141 MET A CA 1
ATOM 1192 C C . MET A 1 141 ? -6.861 -8.581 6.099 1.00 85.06 141 MET A C 1
ATOM 1194 O O . MET A 1 141 ? -5.896 -9.195 5.659 1.00 85.06 141 MET A O 1
ATOM 1198 N N . GLU A 1 142 ? -7.841 -8.134 5.321 1.00 85.81 142 GLU A N 1
ATOM 1199 C CA . GLU A 1 142 ? -7.795 -8.272 3.871 1.00 85.81 142 GLU A CA 1
ATOM 1200 C C . GLU A 1 142 ? -6.802 -7.281 3.261 1.00 85.81 142 GLU A C 1
ATOM 1202 O O . GLU A 1 142 ? -6.035 -7.651 2.378 1.00 85.81 142 GLU A O 1
ATOM 1207 N N . PHE A 1 143 ? -6.721 -6.064 3.805 1.00 90.69 143 PHE A N 1
ATOM 1208 C CA . PHE A 1 143 ? -5.725 -5.084 3.385 1.00 90.69 143 PHE A CA 1
ATOM 1209 C C . PHE A 1 143 ? -4.284 -5.589 3.570 1.00 90.69 143 PHE A C 1
ATOM 1211 O O . PHE A 1 143 ? -3.463 -5.386 2.677 1.00 90.69 143 PHE A O 1
ATOM 1218 N N . TYR A 1 144 ? -3.991 -6.322 4.656 1.00 88.81 144 TYR A N 1
ATOM 1219 C CA . TYR A 1 144 ? -2.697 -6.996 4.838 1.00 88.81 144 TYR A CA 1
ATOM 1220 C C . TYR A 1 144 ? -2.359 -7.954 3.691 1.00 88.81 144 TYR A C 1
ATOM 1222 O O . TYR A 1 144 ? -1.214 -8.006 3.246 1.00 88.81 144 TYR A O 1
ATOM 1230 N N . ASN A 1 145 ? -3.353 -8.683 3.182 1.00 87.25 145 ASN A N 1
ATOM 1231 C CA . ASN A 1 145 ? -3.150 -9.566 2.038 1.00 87.25 145 ASN A CA 1
ATOM 1232 C C . ASN A 1 145 ? -2.960 -8.772 0.740 1.00 87.25 145 ASN A C 1
ATOM 1234 O O . ASN A 1 145 ? -2.213 -9.209 -0.128 1.00 87.25 145 ASN A O 1
ATOM 1238 N N . PHE A 1 146 ? -3.624 -7.621 0.600 1.00 89.50 146 PHE A N 1
ATOM 1239 C CA . PHE A 1 146 ? -3.605 -6.824 -0.628 1.00 89.50 146 PHE A CA 1
ATOM 1240 C C . PHE A 1 146 ? -2.239 -6.200 -0.863 1.00 89.50 146 PHE A C 1
ATOM 1242 O O . PHE A 1 146 ? -1.654 -6.414 -1.918 1.00 89.50 146 PHE A O 1
ATOM 1249 N N . PHE A 1 147 ? -1.679 -5.484 0.114 1.00 86.25 147 PHE A N 1
ATOM 1250 C CA . PHE A 1 147 ? -0.405 -4.804 -0.134 1.00 86.25 147 PHE A CA 1
ATOM 1251 C C . PHE A 1 147 ? 0.774 -5.771 -0.317 1.00 86.25 147 PHE A C 1
ATOM 1253 O O . PHE A 1 147 ? 1.787 -5.385 -0.898 1.00 86.25 147 PHE A O 1
ATOM 1260 N N . ALA A 1 148 ? 0.657 -7.015 0.157 1.00 86.62 148 ALA A N 1
ATOM 1261 C CA . ALA A 1 148 ? 1.640 -8.072 -0.079 1.00 86.62 148 ALA A CA 1
ATOM 1262 C C . ALA A 1 148 ? 1.462 -8.772 -1.442 1.00 86.62 148 ALA A C 1
ATOM 1264 O O . ALA A 1 148 ? 2.320 -9.552 -1.843 1.00 86.62 148 ALA A O 1
ATOM 1265 N N . ASN A 1 149 ? 0.350 -8.533 -2.140 1.00 89.88 149 ASN A N 1
ATOM 1266 C CA . ASN A 1 149 ? -0.007 -9.210 -3.379 1.00 89.88 149 ASN A CA 1
ATOM 1267 C C . ASN A 1 149 ? 0.375 -8.366 -4.607 1.00 89.88 149 ASN A C 1
ATOM 1269 O O . ASN A 1 149 ? 0.008 -7.192 -4.710 1.00 89.88 149 ASN A O 1
ATOM 1273 N N . ASP A 1 150 ? 1.069 -8.973 -5.572 1.00 92.06 150 ASP A N 1
ATOM 1274 C CA . ASP A 1 150 ? 1.510 -8.282 -6.786 1.00 92.06 150 ASP A CA 1
ATOM 1275 C C . ASP A 1 150 ? 0.357 -7.794 -7.677 1.00 92.06 150 ASP A C 1
ATOM 1277 O O . ASP A 1 150 ? 0.506 -6.764 -8.318 1.00 92.06 150 ASP A O 1
ATOM 1281 N N . TYR A 1 151 ? -0.816 -8.437 -7.683 1.00 91.12 151 TYR A N 1
ATOM 1282 C CA . TYR A 1 151 ? -1.983 -7.974 -8.450 1.00 91.12 151 TYR A CA 1
ATOM 1283 C C . TYR A 1 151 ? -2.479 -6.610 -7.965 1.00 91.12 151 TYR A C 1
ATOM 1285 O O . TYR A 1 151 ? -2.736 -5.717 -8.773 1.00 91.12 151 TYR A O 1
ATOM 1293 N N . TRP A 1 152 ? -2.594 -6.431 -6.646 1.00 91.94 152 TRP A N 1
ATOM 1294 C CA . TRP A 1 152 ? -3.020 -5.154 -6.074 1.00 91.94 152 TRP A CA 1
ATOM 1295 C C . TRP A 1 152 ? -1.946 -4.079 -6.269 1.00 91.94 152 TRP A C 1
ATOM 1297 O O . TRP A 1 152 ? -2.259 -2.956 -6.663 1.00 91.94 152 TRP A O 1
ATOM 1307 N N . ASN A 1 153 ? -0.669 -4.433 -6.075 1.00 94.50 153 ASN A N 1
ATOM 1308 C CA . ASN A 1 153 ? 0.442 -3.522 -6.354 1.00 94.50 153 ASN A CA 1
ATOM 1309 C C . ASN A 1 153 ? 0.485 -3.120 -7.835 1.00 94.50 153 ASN A C 1
ATOM 1311 O O . ASN A 1 153 ? 0.687 -1.949 -8.139 1.00 94.50 153 ASN A O 1
ATOM 1315 N N . GLN A 1 154 ? 0.246 -4.055 -8.755 1.00 93.94 154 GLN A N 1
ATOM 1316 C CA . GLN A 1 154 ? 0.226 -3.797 -10.192 1.00 93.94 154 GLN A CA 1
ATOM 1317 C C . GLN A 1 154 ? -0.921 -2.856 -10.563 1.00 93.94 154 GLN A C 1
ATOM 1319 O O . GLN A 1 154 ? -0.724 -1.927 -11.348 1.00 93.94 154 GLN A O 1
ATOM 1324 N N . TRP A 1 155 ? -2.104 -3.054 -9.978 1.00 92.81 155 TRP A N 1
ATOM 1325 C CA . TRP A 1 155 ? -3.228 -2.134 -10.140 1.00 92.81 155 TRP A CA 1
ATOM 1326 C C . TRP A 1 155 ? -2.902 -0.724 -9.628 1.00 92.81 155 TRP A C 1
ATOM 1328 O O . TRP A 1 155 ? -3.166 0.263 -10.324 1.00 92.81 155 TRP A O 1
ATOM 1338 N N . LEU A 1 156 ? -2.279 -0.617 -8.451 1.00 94.44 156 LEU A N 1
ATOM 1339 C CA . LEU A 1 156 ? -1.881 0.665 -7.874 1.00 94.44 156 LEU A CA 1
ATOM 1340 C C . LEU A 1 156 ? -0.821 1.367 -8.737 1.00 94.44 156 LEU A C 1
ATOM 1342 O O . LEU A 1 156 ? -1.001 2.530 -9.095 1.00 94.44 156 LEU A O 1
ATOM 1346 N N . PHE A 1 157 ? 0.237 0.662 -9.148 1.00 95.69 157 PHE A N 1
ATOM 1347 C CA . PHE A 1 157 ? 1.245 1.200 -10.064 1.00 95.69 157 PHE A CA 1
ATOM 1348 C C . PHE A 1 157 ? 0.637 1.624 -11.397 1.00 95.69 157 PHE A C 1
ATOM 1350 O O . PHE A 1 157 ? 0.959 2.694 -11.900 1.00 95.69 157 PHE A O 1
ATOM 1357 N N . SER A 1 158 ? -0.279 0.831 -11.955 1.00 93.44 158 SER A N 1
ATOM 1358 C CA . SER A 1 158 ? -0.984 1.185 -13.187 1.00 93.44 158 SER A CA 1
ATOM 1359 C C . SER A 1 158 ? -1.791 2.479 -13.019 1.00 93.44 158 SER A C 1
ATOM 1361 O O . SER A 1 158 ? -1.740 3.345 -13.887 1.00 93.44 158 SER A O 1
ATOM 1363 N N . SER A 1 159 ? -2.459 2.659 -11.878 1.00 92.69 159 SER A N 1
ATOM 1364 C CA . SER A 1 159 ? -3.197 3.891 -11.562 1.00 92.69 159 SER A CA 1
ATOM 1365 C C . SER A 1 159 ? -2.271 5.109 -11.429 1.00 92.69 159 SER A C 1
ATOM 1367 O O . SER A 1 159 ? -2.578 6.185 -11.935 1.00 92.69 159 SER A O 1
ATOM 1369 N N . ILE A 1 160 ? -1.105 4.939 -10.800 1.00 95.44 160 ILE A N 1
ATOM 1370 C CA . ILE A 1 160 ? -0.091 5.996 -10.653 1.00 95.44 160 ILE A CA 1
ATOM 1371 C C . ILE A 1 160 ? 0.539 6.355 -12.010 1.00 95.44 160 ILE A C 1
ATOM 1373 O O . ILE A 1 160 ? 0.760 7.527 -12.309 1.00 95.44 160 ILE A O 1
ATOM 1377 N N . LEU A 1 161 ? 0.803 5.362 -12.862 1.00 94.50 161 LEU A N 1
ATOM 1378 C CA . LEU A 1 161 ? 1.285 5.585 -14.225 1.00 94.50 161 LEU A CA 1
ATOM 1379 C C . LEU A 1 161 ? 0.247 6.338 -15.067 1.00 94.50 161 LEU A C 1
ATOM 1381 O O . LEU A 1 161 ? 0.608 7.255 -15.802 1.00 94.50 161 LEU A O 1
ATOM 1385 N N . ASP A 1 162 ? -1.037 5.993 -14.940 1.00 91.69 162 ASP A N 1
ATOM 1386 C CA . ASP A 1 162 ? -2.123 6.720 -15.607 1.00 91.69 162 ASP A CA 1
ATOM 1387 C C . ASP A 1 162 ? -2.163 8.187 -15.152 1.00 91.69 162 ASP A C 1
ATOM 1389 O O . ASP A 1 162 ? -2.291 9.080 -15.988 1.00 91.69 162 ASP A O 1
ATOM 1393 N N . PHE A 1 163 ? -1.972 8.440 -13.852 1.00 92.44 163 PHE A N 1
ATOM 1394 C CA . PHE A 1 163 ? -1.900 9.790 -13.292 1.00 92.44 163 PHE A CA 1
ATOM 1395 C C . PHE A 1 163 ? -0.732 10.609 -13.868 1.00 92.44 163 PHE A C 1
ATOM 1397 O O . PHE A 1 163 ? -0.923 11.752 -14.279 1.00 92.44 163 PHE A O 1
ATOM 1404 N N . PHE A 1 164 ? 0.475 10.040 -13.938 1.00 92.44 164 PHE A N 1
ATOM 1405 C CA . PHE A 1 164 ? 1.663 10.783 -14.375 1.00 92.44 164 PHE A CA 1
ATOM 1406 C C . PHE A 1 164 ? 1.811 10.941 -15.889 1.00 92.44 164 PHE A C 1
ATOM 1408 O O . PHE A 1 164 ? 2.406 11.934 -16.322 1.00 92.44 164 PHE A O 1
ATOM 1415 N N . PHE A 1 165 ? 1.350 9.956 -16.664 1.00 90.81 165 PHE A N 1
ATOM 1416 C CA . PHE A 1 165 ? 1.638 9.840 -18.098 1.00 90.81 165 PHE A CA 1
ATOM 1417 C C . PHE A 1 165 ? 0.397 9.904 -18.987 1.00 90.81 165 PHE A C 1
ATOM 1419 O O . PHE A 1 165 ? 0.556 9.874 -20.202 1.00 90.81 165 PHE A O 1
ATOM 1426 N N . GLN A 1 166 ? -0.811 9.990 -18.411 1.00 87.12 166 GLN A N 1
ATOM 1427 C CA . GLN A 1 166 ? -2.072 10.116 -19.155 1.00 87.12 166 GLN A CA 1
ATOM 1428 C C . GLN A 1 166 ? -2.196 9.060 -20.267 1.00 87.12 166 GLN A C 1
ATOM 1430 O O . GLN A 1 166 ? -2.459 9.373 -21.423 1.00 87.12 166 GLN A O 1
ATOM 1435 N N . ARG A 1 167 ? -1.931 7.793 -19.919 1.00 84.81 167 ARG A N 1
ATOM 1436 C CA . ARG A 1 167 ? -1.846 6.695 -20.892 1.00 84.81 167 ARG A CA 1
ATOM 1437 C C . ARG A 1 167 ? -3.167 6.486 -21.634 1.00 84.81 167 ARG A C 1
ATOM 1439 O O . ARG A 1 167 ? -4.224 6.378 -21.012 1.00 84.81 167 ARG A O 1
ATOM 1446 N N . ASP A 1 168 ? -3.076 6.321 -22.951 1.00 71.94 168 ASP A N 1
ATOM 1447 C CA . ASP A 1 168 ? -4.216 5.959 -23.791 1.00 71.94 168 ASP A CA 1
ATOM 1448 C C . ASP A 1 168 ? -4.653 4.496 -23.582 1.00 71.94 168 ASP A C 1
ATOM 1450 O O . ASP A 1 168 ? -3.854 3.609 -23.274 1.00 71.94 168 ASP A O 1
ATOM 1454 N N . ASN A 1 169 ? -5.931 4.205 -23.844 1.00 64.94 169 ASN A N 1
ATOM 1455 C CA . ASN A 1 169 ? -6.544 2.872 -23.693 1.00 64.94 169 ASN A CA 1
ATOM 1456 C C . ASN A 1 169 ? -6.126 1.836 -24.761 1.00 64.94 169 ASN A C 1
ATOM 1458 O O . ASN A 1 169 ? -6.807 0.827 -24.939 1.00 64.94 169 ASN A O 1
ATOM 1462 N N . VAL A 1 170 ? -5.053 2.081 -25.515 1.00 59.81 170 VAL A N 1
ATOM 1463 C CA . VAL A 1 170 ? -4.738 1.319 -26.738 1.00 59.81 170 VAL A CA 1
ATOM 1464 C C . VAL A 1 170 ? -4.139 -0.060 -26.432 1.00 59.81 170 VAL A C 1
ATOM 1466 O O . VAL A 1 170 ? -4.359 -1.000 -27.192 1.00 59.81 170 VAL A O 1
ATOM 1469 N N . GLN A 1 171 ? -3.424 -0.217 -25.313 1.00 68.00 171 GLN A N 1
ATOM 1470 C CA . GLN A 1 171 ? -2.854 -1.500 -24.888 1.00 68.00 171 GLN A CA 1
ATOM 1471 C C . GLN A 1 171 ? -3.295 -1.832 -23.462 1.00 68.00 171 GLN A C 1
ATOM 1473 O O . GLN A 1 171 ? -2.728 -1.330 -22.493 1.00 68.00 171 GLN A O 1
ATOM 1478 N N . CYS A 1 172 ? -4.312 -2.687 -23.344 1.00 77.25 172 CYS A N 1
ATOM 1479 C CA . CYS A 1 172 ? -4.863 -3.135 -22.068 1.00 77.25 172 CYS A CA 1
ATOM 1480 C C . CYS A 1 172 ? -4.568 -4.619 -21.843 1.00 77.25 172 CYS A C 1
ATOM 1482 O O . CYS A 1 172 ? -4.845 -5.454 -22.703 1.00 77.25 172 CYS A O 1
ATOM 1484 N N . LEU A 1 173 ? -4.071 -4.944 -20.653 1.00 76.38 173 LEU A N 1
ATOM 1485 C CA . LEU A 1 173 ? -3.996 -6.305 -20.139 1.00 76.38 173 LEU A CA 1
ATOM 1486 C C . LEU A 1 173 ? -5.179 -6.524 -19.199 1.00 76.38 173 LEU A C 1
ATOM 1488 O O . LEU A 1 173 ? -5.228 -5.983 -18.091 1.00 76.38 173 LEU A O 1
ATOM 1492 N N . PHE A 1 174 ? -6.143 -7.316 -19.664 1.00 73.56 174 PHE A N 1
ATOM 1493 C CA . PHE A 1 174 ? -7.245 -7.797 -18.841 1.00 73.56 174 PHE A CA 1
ATOM 1494 C C . PHE A 1 174 ? -6.800 -9.069 -18.149 1.00 73.56 174 PHE A C 1
ATOM 1496 O O . PHE A 1 174 ? -6.763 -10.140 -18.754 1.00 73.56 174 PHE A O 1
ATOM 1503 N N . ILE A 1 175 ? -6.471 -8.948 -16.873 1.00 66.62 175 ILE A N 1
ATOM 1504 C CA . ILE A 1 175 ? -6.154 -10.104 -16.055 1.00 66.62 175 ILE A CA 1
ATOM 1505 C C . ILE A 1 175 ? -7.318 -10.271 -15.086 1.00 66.62 175 ILE A C 1
ATOM 1507 O O . ILE A 1 175 ? -7.653 -9.361 -14.326 1.00 66.62 175 ILE A O 1
ATOM 1511 N N . GLN A 1 176 ? -7.973 -11.434 -15.139 1.00 61.06 176 GLN A N 1
ATOM 1512 C CA . GLN A 1 176 ? -8.847 -11.830 -14.044 1.00 61.06 176 GLN A CA 1
ATOM 1513 C C . GLN A 1 176 ? -7.939 -11.965 -12.833 1.00 61.06 176 GLN A C 1
ATOM 1515 O O . GLN A 1 176 ? -7.057 -12.824 -12.833 1.00 61.06 176 GLN A O 1
ATOM 1520 N N . GLY A 1 177 ? -8.104 -11.076 -11.850 1.00 54.66 177 GLY A N 1
ATOM 1521 C CA . GLY A 1 177 ? -7.374 -11.202 -10.600 1.00 54.66 177 GLY A CA 1
ATOM 1522 C C . GLY A 1 177 ? -7.496 -12.643 -10.128 1.00 54.66 177 GLY A C 1
ATOM 1523 O O . GLY A 1 177 ? -8.590 -13.218 -10.206 1.00 54.66 177 GLY A O 1
ATOM 1524 N N . SER A 1 178 ? -6.384 -13.241 -9.676 1.00 50.03 178 SER A N 1
ATOM 1525 C CA . SER A 1 178 ? -6.476 -14.455 -8.862 1.00 50.03 178 SER A CA 1
ATOM 1526 C C . SER A 1 178 ? -7.628 -14.215 -7.899 1.00 50.03 178 SER A C 1
ATOM 1528 O O . SER A 1 178 ? -7.622 -13.129 -7.307 1.00 50.03 178 SER A O 1
ATOM 1530 N N . PRO A 1 179 ? -8.608 -15.136 -7.761 1.00 48.12 179 PRO A N 1
ATOM 1531 C CA . PRO A 1 179 ? -9.659 -14.962 -6.779 1.00 48.12 179 PRO A CA 1
ATOM 1532 C C . PRO A 1 179 ? -8.909 -14.632 -5.513 1.00 48.12 179 PRO A C 1
ATOM 1534 O O . PRO A 1 179 ? -8.086 -15.436 -5.055 1.00 48.12 179 PRO A O 1
ATOM 1537 N N . VAL A 1 180 ? -9.066 -13.390 -5.049 1.00 46.06 180 VAL A N 1
ATOM 1538 C CA . VAL A 1 180 ? -8.464 -12.990 -3.801 1.00 46.06 180 VAL A CA 1
ATOM 1539 C C . VAL A 1 180 ? -8.900 -14.116 -2.885 1.00 46.06 180 VAL A C 1
ATOM 1541 O O . VAL A 1 180 ? -10.069 -14.533 -2.902 1.00 46.06 180 VAL A O 1
ATOM 1544 N N . TYR A 1 181 ? -7.962 -14.682 -2.137 1.00 41.12 181 TYR A N 1
ATOM 1545 C CA . TYR A 1 181 ? -8.358 -15.311 -0.899 1.00 41.12 181 TYR A CA 1
ATOM 1546 C C . TYR A 1 181 ? -8.967 -14.166 -0.054 1.00 41.12 181 TYR A C 1
ATOM 1548 O O . TYR A 1 181 ? -8.431 -13.793 0.983 1.00 41.12 181 TYR A O 1
ATOM 1556 N N . HIS A 1 182 ? -10.148 -13.634 -0.437 1.00 42.88 182 HIS A N 1
ATOM 1557 C CA . HIS A 1 182 ? -11.268 -13.620 0.465 1.00 42.88 182 HIS A CA 1
ATOM 1558 C C . HIS A 1 182 ? -11.080 -14.953 1.140 1.00 42.88 182 HIS A C 1
ATOM 1560 O O . HIS A 1 182 ? -11.155 -16.005 0.489 1.00 42.88 182 HIS A O 1
ATOM 1566 N N . SER A 1 183 ? -10.671 -14.935 2.403 1.00 38.41 183 SER A N 1
ATOM 1567 C CA . SER A 1 183 ? -10.991 -16.058 3.242 1.00 38.41 183 SER A CA 1
ATOM 1568 C C . SER A 1 183 ? -12.447 -16.301 2.896 1.00 38.41 183 SER A C 1
ATOM 1570 O O . SER A 1 183 ? -13.294 -15.480 3.245 1.00 38.41 183 SER A O 1
ATOM 1572 N N . ARG A 1 184 ? -12.731 -17.312 2.062 1.00 37.00 184 ARG A N 1
ATOM 1573 C CA . ARG A 1 184 ? -14.066 -17.835 1.910 1.00 37.00 184 ARG A CA 1
ATOM 1574 C C . ARG A 1 184 ? -14.251 -18.312 3.311 1.00 37.00 184 ARG A C 1
ATOM 1576 O O . ARG A 1 184 ? -13.775 -19.390 3.678 1.00 37.00 184 ARG A O 1
ATOM 1583 N N . ILE A 1 185 ? -14.800 -17.434 4.138 1.00 40.53 185 ILE A N 1
ATOM 1584 C CA . ILE A 1 185 ? -15.231 -17.807 5.444 1.00 40.53 185 ILE A CA 1
ATOM 1585 C C . ILE A 1 185 ? -16.464 -18.597 5.084 1.00 40.53 185 ILE A C 1
ATOM 1587 O O . ILE A 1 185 ? -17.572 -18.079 5.018 1.00 40.53 185 ILE A O 1
ATOM 1591 N N . PHE A 1 186 ? -16.216 -19.841 4.670 1.00 36.41 186 PHE A N 1
ATOM 1592 C CA . PHE A 1 186 ? -17.216 -20.851 4.540 1.00 36.41 186 PHE A CA 1
ATOM 1593 C C . PHE A 1 186 ? -17.883 -20.786 5.897 1.00 36.41 186 PHE A C 1
ATOM 1595 O O . PHE A 1 186 ? -17.300 -21.193 6.906 1.00 36.41 186 PHE A O 1
ATOM 1602 N N . GLN A 1 187 ? -19.077 -20.200 5.922 1.00 45.38 187 GLN A N 1
ATOM 1603 C CA . GLN A 1 187 ? -20.043 -20.448 6.959 1.00 45.38 187 GLN A CA 1
ATOM 1604 C C . GLN A 1 187 ? -20.325 -21.945 6.863 1.00 45.38 187 GLN A C 1
ATOM 1606 O O . GLN A 1 187 ? -21.313 -22.390 6.288 1.00 45.38 187 GLN A O 1
ATOM 1611 N N . LYS A 1 188 ? -19.409 -22.763 7.390 1.00 43.53 188 LYS A N 1
ATOM 1612 C CA . LYS A 1 188 ? -19.772 -24.091 7.836 1.00 43.53 188 LYS A CA 1
ATOM 1613 C C . LYS A 1 188 ? -20.894 -23.839 8.823 1.00 43.53 188 LYS A C 1
ATOM 1615 O O . LYS A 1 188 ? -20.721 -23.061 9.764 1.00 43.53 188 LYS A O 1
ATOM 1620 N N . SER A 1 189 ? -22.050 -24.443 8.564 1.00 49.19 189 SER A N 1
ATOM 1621 C CA . SER A 1 189 ? -23.167 -24.432 9.497 1.00 49.19 189 SER A CA 1
ATOM 1622 C C . SER A 1 189 ? -22.609 -24.770 10.876 1.00 49.19 189 SER A C 1
ATOM 1624 O O . SER A 1 189 ? -22.065 -25.866 11.060 1.00 49.19 189 SER A O 1
ATOM 1626 N N . LYS A 1 190 ? -22.659 -23.808 11.805 1.00 53.59 190 LYS A N 1
ATOM 1627 C CA . LYS A 1 190 ? -22.075 -23.985 13.135 1.00 53.59 190 LYS A CA 1
ATOM 1628 C C . LYS A 1 190 ? -22.648 -25.259 13.740 1.00 53.59 190 LYS A C 1
ATOM 1630 O O . LYS A 1 190 ? -23.867 -25.411 13.832 1.00 53.59 190 LYS A O 1
ATOM 1635 N N . SER A 1 191 ? -21.774 -26.167 14.158 1.00 65.31 191 SER A N 1
ATOM 1636 C CA . SER A 1 191 ? -22.195 -27.355 14.899 1.00 65.31 191 SER A CA 1
ATOM 1637 C C . SER A 1 191 ? -22.931 -26.924 16.175 1.00 65.31 191 SER A C 1
ATOM 1639 O O . SER A 1 191 ? -22.633 -25.872 16.747 1.00 65.31 191 SER A O 1
ATOM 1641 N N . PHE A 1 192 ? -23.866 -27.739 16.676 1.00 63.47 192 PHE A N 1
ATOM 1642 C CA . PHE A 1 192 ? -24.535 -27.484 17.961 1.00 63.47 192 PHE A CA 1
ATOM 1643 C C . PHE A 1 192 ? -23.521 -27.206 19.090 1.00 63.47 192 PHE A C 1
ATOM 1645 O O . PHE A 1 192 ? -23.718 -26.311 19.909 1.00 63.47 192 PHE A O 1
ATOM 1652 N N . LYS A 1 193 ? -22.358 -27.879 19.062 1.00 63.16 193 LYS A N 1
ATOM 1653 C CA . LYS A 1 193 ? -21.255 -27.649 20.012 1.00 63.16 193 LYS A CA 1
ATOM 1654 C C . LYS A 1 193 ? -20.618 -26.260 19.888 1.00 63.16 193 LYS A C 1
ATOM 1656 O O . LYS A 1 193 ? -20.112 -25.742 20.878 1.00 63.16 193 LYS A O 1
ATOM 1661 N N . GLU A 1 194 ? -20.593 -25.670 18.697 1.00 63.12 194 GLU A N 1
ATOM 1662 C CA . GLU A 1 194 ? -20.062 -24.320 18.468 1.00 63.12 194 GLU A CA 1
ATOM 1663 C C . GLU A 1 194 ? -21.065 -23.258 18.904 1.00 63.12 194 GLU A C 1
ATOM 1665 O O . GLU A 1 194 ? -20.680 -22.316 19.588 1.00 63.12 194 GLU A O 1
ATOM 1670 N N . ARG A 1 195 ? -22.359 -23.477 18.635 1.00 60.47 195 ARG A N 1
ATOM 1671 C CA . ARG A 1 195 ? -23.438 -22.632 19.162 1.00 60.47 195 ARG A CA 1
ATOM 1672 C C . ARG A 1 195 ? -23.434 -22.591 20.693 1.00 60.47 195 ARG A C 1
ATOM 1674 O O . ARG A 1 195 ? -23.423 -21.506 21.260 1.00 60.47 195 ARG A O 1
ATOM 1681 N N . CYS A 1 196 ? -23.360 -23.738 21.374 1.00 62.25 196 CYS A N 1
ATOM 1682 C CA . CYS A 1 196 ? -23.305 -23.769 22.842 1.00 62.25 196 CYS A CA 1
ATOM 1683 C C . CYS A 1 196 ? -22.066 -23.060 23.415 1.00 62.25 196 CYS A C 1
ATOM 1685 O O . CYS A 1 196 ? -22.154 -22.434 24.468 1.00 62.25 196 CYS A O 1
ATOM 1687 N N . LYS A 1 197 ? -20.915 -23.129 22.732 1.00 61.50 197 LYS A N 1
ATOM 1688 C CA . LYS A 1 197 ? -19.697 -22.412 23.148 1.00 61.50 197 LYS A CA 1
ATOM 1689 C C . LYS A 1 197 ? -19.846 -20.897 23.023 1.00 61.50 197 LYS A C 1
ATOM 1691 O O . LYS A 1 197 ? -19.384 -20.188 23.911 1.00 61.50 197 LYS A O 1
ATOM 1696 N N . ASP A 1 198 ? -20.507 -20.423 21.970 1.00 61.91 198 ASP A N 1
ATOM 1697 C CA . ASP A 1 198 ? -20.775 -18.997 21.777 1.00 61.91 198 ASP A CA 1
ATOM 1698 C C . ASP A 1 198 ? -21.743 -18.476 22.860 1.00 61.91 198 ASP A C 1
ATOM 1700 O O . ASP A 1 198 ? -21.437 -17.484 23.521 1.00 61.91 198 ASP A O 1
ATOM 1704 N N . TYR A 1 199 ? -22.825 -19.209 23.160 1.00 57.41 199 TYR A N 1
ATOM 1705 C CA . TYR A 1 199 ? -23.761 -18.862 24.245 1.00 57.41 199 TYR A CA 1
ATOM 1706 C C . TYR A 1 199 ? -23.094 -18.819 25.632 1.00 57.41 199 TYR A C 1
ATOM 1708 O O . TYR A 1 199 ? -23.334 -17.895 26.407 1.00 57.41 199 TYR A O 1
ATOM 1716 N N . LEU A 1 200 ? -22.205 -19.771 25.944 1.00 60.66 200 LEU A N 1
ATOM 1717 C CA . LEU A 1 200 ? -21.446 -19.765 27.203 1.00 60.66 200 LEU A CA 1
ATOM 1718 C C . LEU A 1 200 ? -20.430 -18.615 27.281 1.00 60.66 200 LEU A C 1
ATOM 1720 O O . LEU A 1 200 ? -20.072 -18.187 28.377 1.00 60.66 200 LEU A O 1
ATOM 1724 N N . SER A 1 201 ? -19.966 -18.100 26.139 1.00 63.38 201 SER A N 1
ATOM 1725 C CA . SER A 1 201 ? -19.027 -16.974 26.096 1.00 63.38 201 SER A CA 1
ATOM 1726 C C . SER A 1 201 ? -19.691 -15.618 26.372 1.00 63.38 201 SER A C 1
ATOM 1728 O O . SER A 1 201 ? -19.032 -14.700 26.865 1.00 63.38 201 SER A O 1
ATOM 1730 N N . GLU A 1 202 ? -20.996 -15.497 26.122 1.00 65.56 202 GLU A N 1
ATOM 1731 C CA . GLU A 1 202 ? -21.776 -14.273 26.358 1.00 65.56 202 GLU A CA 1
ATOM 1732 C C . GLU A 1 202 ? -22.479 -14.273 27.731 1.00 65.56 202 GLU A C 1
ATOM 1734 O O . GLU A 1 202 ? -22.864 -13.223 28.245 1.00 65.56 202 GLU A O 1
ATOM 1739 N N . PHE A 1 203 ? -22.579 -15.431 28.389 1.00 63.44 203 PHE A N 1
ATOM 1740 C CA . PHE A 1 203 ? -23.232 -15.571 29.690 1.00 63.44 203 PHE A CA 1
ATOM 1741 C C . PHE A 1 203 ? -22.446 -14.894 30.823 1.00 63.44 203 PHE A C 1
ATOM 1743 O O . PHE A 1 203 ? -21.325 -15.299 31.113 1.00 63.44 203 PHE A O 1
ATOM 1750 N N . CYS A 1 204 ? -23.037 -13.912 31.517 1.00 67.94 204 CYS A N 1
ATOM 1751 C CA . CYS A 1 204 ? -22.450 -13.165 32.648 1.00 67.94 204 CYS A CA 1
ATOM 1752 C C . CYS A 1 204 ? -21.252 -12.249 32.311 1.00 67.94 204 CYS A C 1
ATOM 1754 O O . CYS A 1 204 ? -20.318 -12.159 33.111 1.00 67.94 204 CYS A O 1
ATOM 1756 N N . VAL A 1 205 ? -21.204 -11.598 31.138 1.00 73.00 205 VAL A N 1
ATOM 1757 C CA . VAL A 1 205 ? -20.182 -10.552 30.883 1.00 73.00 205 VAL A CA 1
ATOM 1758 C C . VAL A 1 205 ? -20.371 -9.400 31.875 1.00 73.00 205 VAL A C 1
ATOM 1760 O O . VAL A 1 205 ? -21.463 -8.839 31.971 1.00 73.00 205 VAL A O 1
ATOM 1763 N N . ARG A 1 206 ? -19.316 -9.017 32.601 1.00 76.81 206 ARG A N 1
ATOM 1764 C CA . ARG A 1 206 ? -19.339 -7.805 33.443 1.00 76.81 206 ARG A CA 1
ATOM 1765 C C . ARG A 1 206 ? -18.760 -6.619 32.672 1.00 76.81 206 ARG A C 1
ATOM 1767 O O . ARG A 1 206 ? -17.819 -6.787 31.906 1.00 76.81 206 ARG A O 1
ATOM 1774 N N . LYS A 1 207 ? -19.265 -5.403 32.921 1.00 77.12 207 LYS A N 1
ATOM 1775 C CA . LYS A 1 207 ? -18.737 -4.173 32.289 1.00 77.12 207 LYS A CA 1
ATOM 1776 C C . LYS A 1 207 ? -17.239 -3.951 32.552 1.00 77.12 207 LYS A C 1
ATOM 1778 O O . LYS A 1 207 ? -16.545 -3.480 31.665 1.00 77.12 207 LYS A O 1
ATOM 1783 N N . ASN A 1 208 ? -16.749 -4.348 33.730 1.00 82.31 208 ASN A N 1
ATOM 1784 C CA . ASN A 1 208 ? -15.350 -4.172 34.151 1.00 82.31 208 ASN A CA 1
ATOM 1785 C C . ASN A 1 208 ? -14.546 -5.485 34.074 1.00 82.31 208 ASN A C 1
ATOM 1787 O O . ASN A 1 208 ? -13.612 -5.702 34.844 1.00 82.31 208 ASN A O 1
ATOM 1791 N N . GLU A 1 209 ? -14.966 -6.416 33.217 1.00 85.56 209 GLU A N 1
ATOM 1792 C CA . GLU A 1 209 ? -14.238 -7.660 32.973 1.00 85.56 209 GLU A CA 1
ATOM 1793 C C . GLU A 1 209 ? -12.983 -7.378 32.135 1.00 85.56 209 GLU A C 1
ATOM 1795 O O . GLU A 1 209 ? -13.035 -6.655 31.142 1.00 85.56 209 GLU A O 1
ATOM 1800 N N . ALA A 1 210 ? -11.852 -7.960 32.523 1.00 84.31 210 ALA A N 1
ATOM 1801 C CA . ALA A 1 210 ? -10.618 -7.885 31.752 1.00 84.31 210 ALA A CA 1
ATOM 1802 C C . ALA A 1 210 ? -10.793 -8.623 30.423 1.00 84.31 210 ALA A C 1
ATOM 1804 O O . ALA A 1 210 ? -11.296 -9.746 30.363 1.00 84.31 210 ALA A O 1
ATOM 1805 N N . PHE A 1 211 ? -10.347 -7.989 29.347 1.00 79.25 211 PHE A N 1
ATOM 1806 C CA . PHE A 1 211 ? -10.461 -8.540 28.011 1.00 79.25 211 PHE A CA 1
ATOM 1807 C C . PHE A 1 211 ? -9.148 -9.214 27.612 1.00 79.25 211 PHE A C 1
ATOM 1809 O O . PHE A 1 211 ? -8.144 -8.545 27.389 1.00 79.25 211 PHE A O 1
ATOM 1816 N N . ILE A 1 212 ? -9.157 -10.548 27.547 1.00 78.06 212 ILE A N 1
ATOM 1817 C CA . ILE A 1 212 ? -8.011 -11.352 27.109 1.00 78.06 212 ILE A CA 1
ATOM 1818 C C . ILE A 1 212 ? -8.268 -11.813 25.672 1.00 78.06 212 ILE A C 1
ATOM 1820 O O . ILE A 1 212 ? -9.234 -12.533 25.407 1.00 78.06 212 ILE A O 1
ATOM 1824 N N . ILE A 1 213 ? -7.406 -11.391 24.748 1.00 74.44 213 ILE A N 1
ATOM 1825 C CA . ILE A 1 213 ? -7.451 -11.762 23.330 1.00 74.44 213 ILE A CA 1
ATOM 1826 C C . ILE A 1 213 ? -6.126 -12.413 22.965 1.00 74.44 213 ILE A C 1
ATOM 1828 O O . ILE A 1 213 ? -5.079 -11.893 23.338 1.00 74.44 213 ILE A O 1
ATOM 1832 N N . ALA A 1 214 ? -6.187 -13.510 22.203 1.00 68.81 214 ALA A N 1
ATOM 1833 C CA . ALA A 1 214 ? -5.016 -14.163 21.617 1.00 68.81 214 ALA A CA 1
ATOM 1834 C C . ALA A 1 214 ? -3.870 -14.375 22.623 1.00 68.81 214 ALA A C 1
ATOM 1836 O O . ALA A 1 214 ? -2.703 -14.156 22.306 1.00 68.81 214 ALA A O 1
ATOM 1837 N N . ASP A 1 215 ? -4.208 -14.796 23.847 1.00 73.44 215 ASP A N 1
ATOM 1838 C CA . ASP A 1 215 ? -3.186 -15.153 24.815 1.00 73.44 215 ASP A CA 1
ATOM 1839 C C . ASP A 1 215 ? -2.367 -16.334 24.280 1.00 73.44 215 ASP A C 1
ATOM 1841 O O . ASP A 1 215 ? -2.909 -17.336 23.813 1.00 73.44 215 ASP A O 1
ATOM 1845 N N . TYR A 1 216 ? -1.043 -16.213 24.333 1.00 80.69 216 TYR A N 1
ATOM 1846 C CA . TYR A 1 216 ? -0.124 -17.288 23.953 1.00 80.69 216 TYR A CA 1
ATOM 1847 C C . TYR A 1 216 ? -0.022 -18.364 25.049 1.00 80.69 216 TYR A C 1
ATOM 1849 O O . TYR A 1 216 ? 0.897 -19.185 25.040 1.00 80.69 216 TYR A O 1
ATOM 1857 N N . PHE A 1 217 ? -0.938 -18.366 26.027 1.00 82.88 217 PHE A N 1
ATOM 1858 C CA . PHE A 1 217 ? -0.898 -19.310 27.127 1.00 82.88 217 PHE A CA 1
ATOM 1859 C C . PHE A 1 217 ? -1.541 -20.648 26.743 1.00 82.88 217 PHE A C 1
ATOM 1861 O O . PHE A 1 217 ? -2.562 -20.712 26.050 1.00 82.88 217 PHE A O 1
ATOM 1868 N N . PRO A 1 218 ? -1.017 -21.765 27.274 1.00 83.31 218 PRO A N 1
ATOM 1869 C CA . PRO A 1 218 ? -1.763 -23.013 27.285 1.00 83.31 218 PRO A CA 1
ATOM 1870 C C . PRO A 1 218 ? -3.115 -22.831 27.993 1.00 83.31 218 PRO A C 1
ATOM 1872 O O . PRO A 1 218 ? -3.213 -22.122 28.997 1.00 83.31 218 PRO A O 1
ATOM 1875 N N . LEU A 1 219 ? -4.152 -23.539 27.527 1.00 81.00 219 LEU A N 1
ATOM 1876 C CA . LEU A 1 219 ? -5.543 -23.370 27.986 1.00 81.00 219 LEU A CA 1
ATOM 1877 C C . LEU A 1 219 ? -5.699 -23.398 29.518 1.00 81.00 219 LEU A C 1
ATOM 1879 O O . LEU A 1 219 ? -6.463 -22.615 30.076 1.00 81.00 219 LEU A O 1
ATOM 1883 N N . LYS A 1 220 ? -4.945 -24.269 30.204 1.00 86.38 220 LYS A N 1
ATOM 1884 C CA . LYS A 1 220 ? -4.929 -24.374 31.672 1.00 86.38 220 LYS A CA 1
ATOM 1885 C C . LYS A 1 220 ? -4.586 -23.040 32.344 1.00 86.38 220 LYS A C 1
ATOM 1887 O O . LYS A 1 220 ? -5.226 -22.669 33.325 1.00 86.38 220 LYS A O 1
ATOM 1892 N N . TYR A 1 221 ? -3.587 -22.331 31.826 1.00 88.31 221 TYR A N 1
ATOM 1893 C CA . TYR A 1 221 ? -3.137 -21.062 32.388 1.00 88.31 221 TYR A CA 1
ATOM 1894 C C . TYR A 1 221 ? -4.090 -19.921 32.043 1.00 88.31 221 TYR A C 1
ATOM 1896 O O . TYR A 1 221 ? -4.361 -19.112 32.923 1.00 88.31 221 TYR A O 1
ATOM 1904 N N . SER A 1 222 ? -4.667 -19.910 30.835 1.00 84.75 222 SER A N 1
ATOM 1905 C CA . SER A 1 222 ? -5.713 -18.944 30.457 1.00 84.75 222 SER A CA 1
ATOM 1906 C C . SER A 1 222 ? -6.936 -19.053 31.382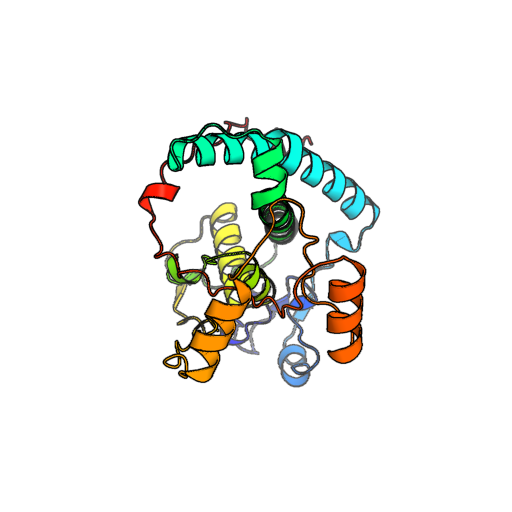 1.00 84.75 222 SER A C 1
ATOM 1908 O O . SER A 1 222 ? -7.421 -18.048 31.901 1.00 84.75 222 SER A O 1
ATOM 1910 N N . ILE A 1 223 ? -7.378 -20.279 31.698 1.00 86.31 223 ILE A N 1
ATOM 1911 C CA . ILE A 1 223 ? -8.464 -20.522 32.664 1.00 86.31 223 ILE A CA 1
ATOM 1912 C C . ILE A 1 223 ? -8.071 -20.046 34.066 1.00 86.31 223 ILE A C 1
ATOM 1914 O O . ILE A 1 223 ? -8.829 -19.317 34.705 1.00 86.31 223 ILE A O 1
ATOM 1918 N N . LEU A 1 224 ? -6.886 -20.437 34.549 1.00 90.56 224 LEU A N 1
ATOM 1919 C CA . LEU A 1 224 ? -6.411 -20.061 35.882 1.00 90.56 224 LEU A CA 1
ATOM 1920 C C . LEU A 1 224 ? -6.317 -18.538 36.046 1.00 90.56 224 LEU A C 1
ATOM 1922 O O . LEU A 1 224 ? -6.686 -18.009 37.093 1.00 90.56 224 LEU A O 1
ATOM 1926 N N . TRP A 1 225 ? -5.850 -17.835 35.015 1.00 88.06 225 TRP A N 1
ATOM 1927 C CA . TRP A 1 225 ? -5.770 -16.377 34.992 1.00 88.06 225 TRP A CA 1
ATOM 1928 C C . TRP A 1 225 ? -7.142 -15.723 35.109 1.00 88.06 225 TRP A C 1
ATOM 1930 O O . TRP A 1 225 ? -7.335 -14.850 35.952 1.00 88.06 225 TRP A O 1
ATOM 1940 N N . GLN A 1 226 ? -8.116 -16.180 34.327 1.00 88.50 226 GLN A N 1
ATOM 1941 C CA . GLN A 1 226 ? -9.474 -15.636 34.373 1.00 88.50 226 GLN A CA 1
ATOM 1942 C C . GLN A 1 226 ? -10.136 -15.873 35.736 1.00 88.50 226 GLN A C 1
ATOM 1944 O O . GLN A 1 226 ? -10.743 -14.957 36.293 1.00 88.50 226 GLN A O 1
ATOM 1949 N N . LEU A 1 227 ? -9.920 -17.046 36.342 1.00 89.38 227 LEU A N 1
ATOM 1950 C CA . LEU A 1 227 ? -10.364 -17.316 37.713 1.00 89.38 227 LEU A CA 1
ATOM 1951 C C . LEU A 1 227 ? -9.692 -16.386 38.733 1.00 89.38 227 LEU A C 1
ATOM 1953 O O . LEU A 1 227 ? -10.374 -15.851 39.606 1.00 89.38 227 LEU A O 1
ATOM 1957 N N . LYS A 1 228 ? -8.378 -16.137 38.611 1.00 91.75 228 LYS A N 1
ATOM 1958 C CA . LYS A 1 228 ? -7.655 -15.180 39.471 1.00 91.75 228 LYS A CA 1
ATOM 1959 C C . LYS A 1 228 ? -8.184 -13.753 39.334 1.00 91.75 228 LYS A C 1
ATOM 1961 O O . LYS A 1 228 ? -8.238 -13.028 40.323 1.00 91.75 228 LYS A O 1
ATOM 1966 N N . LEU A 1 229 ? -8.636 -13.375 38.141 1.00 89.94 229 LEU A N 1
ATOM 1967 C CA . LEU A 1 229 ? -9.294 -12.095 37.881 1.00 89.94 229 LEU A CA 1
ATOM 1968 C C . LEU A 1 229 ? -10.758 -12.054 38.355 1.00 89.94 229 LEU A C 1
ATOM 1970 O O . LEU A 1 229 ? -11.437 -11.047 38.155 1.00 89.94 229 LEU A O 1
ATOM 1974 N N . LYS A 1 230 ? -11.247 -13.122 39.004 1.00 88.56 230 LYS A N 1
ATOM 1975 C CA . LYS A 1 230 ? -12.638 -13.289 39.455 1.00 88.56 230 LYS A CA 1
ATOM 1976 C C . LYS A 1 230 ? -13.641 -13.227 38.294 1.00 88.56 230 LYS A C 1
ATOM 1978 O O . LYS A 1 230 ? -14.746 -12.697 38.445 1.00 88.56 230 LYS A O 1
ATOM 1983 N N . GLN A 1 231 ? -13.242 -13.761 37.141 1.00 85.88 231 GLN A N 1
ATOM 1984 C CA . GLN A 1 231 ? -14.024 -13.812 35.907 1.00 85.88 231 GLN A CA 1
ATOM 1985 C C . GLN A 1 231 ? -14.368 -15.258 35.571 1.00 85.88 231 GLN A C 1
ATOM 1987 O O . GLN A 1 231 ? -13.646 -16.193 35.922 1.00 85.88 231 GLN A O 1
ATOM 1992 N N . PHE A 1 232 ? -15.493 -15.445 34.888 1.00 85.12 232 PHE A N 1
ATOM 1993 C CA . PHE A 1 232 ? -15.861 -16.763 34.396 1.00 85.12 232 PHE A CA 1
ATOM 1994 C C . PHE A 1 232 ? -14.931 -17.139 33.232 1.00 85.12 232 PHE A C 1
ATOM 1996 O O . PHE A 1 232 ? -14.839 -16.350 32.292 1.00 85.12 232 PHE A O 1
ATOM 2003 N N . PRO A 1 233 ? -14.258 -18.306 33.256 1.00 82.62 233 PRO A N 1
ATOM 2004 C CA . PRO A 1 233 ? -13.322 -18.683 32.205 1.00 82.62 233 PRO A CA 1
ATOM 2005 C C . PRO A 1 233 ? -13.997 -18.784 30.842 1.00 82.62 233 PRO A C 1
ATOM 2007 O O . PRO A 1 233 ? -14.920 -19.573 30.635 1.00 82.62 233 PRO A O 1
ATOM 2010 N N . ARG A 1 234 ? -13.505 -17.999 29.890 1.00 78.44 234 ARG A N 1
ATOM 2011 C CA . ARG A 1 234 ? -14.012 -17.912 28.526 1.00 78.44 234 ARG A CA 1
ATOM 2012 C C . ARG A 1 234 ? -12.862 -17.919 27.550 1.00 78.44 234 ARG A C 1
ATOM 2014 O O . ARG A 1 234 ? -11.846 -17.254 27.727 1.00 78.44 234 ARG A O 1
ATOM 2021 N N . LYS A 1 235 ? -13.060 -18.643 26.457 1.00 72.75 235 LYS A N 1
ATOM 2022 C CA . LYS A 1 235 ? -12.207 -18.517 25.284 1.00 72.75 235 LYS A CA 1
ATOM 2023 C C . LYS A 1 235 ? -12.949 -17.663 24.273 1.00 72.75 235 LYS A C 1
ATOM 2025 O O . LYS A 1 235 ? -13.815 -18.169 23.560 1.00 72.75 235 LYS A O 1
ATOM 2030 N N . ARG A 1 236 ? -12.647 -16.365 24.257 1.00 68.38 236 ARG A N 1
ATOM 2031 C CA . ARG A 1 236 ? -13.241 -15.443 23.289 1.00 68.38 236 ARG A CA 1
ATOM 2032 C C . ARG A 1 236 ? -12.709 -15.787 21.898 1.00 68.38 236 ARG A C 1
ATOM 2034 O O . ARG A 1 236 ? -11.526 -16.074 21.724 1.00 68.38 236 ARG A O 1
ATOM 2041 N N . ARG A 1 237 ? -13.610 -15.844 20.924 1.00 63.19 237 ARG A N 1
ATOM 2042 C CA . ARG A 1 237 ? -13.287 -16.068 19.513 1.00 63.19 237 ARG A CA 1
ATOM 2043 C C . ARG A 1 237 ? -13.560 -14.783 18.754 1.00 63.19 237 ARG A C 1
ATOM 2045 O O . ARG A 1 237 ? -14.475 -14.044 19.114 1.00 63.19 237 ARG A O 1
ATOM 2052 N N . ASN A 1 238 ? -12.802 -14.557 17.690 1.00 65.19 238 ASN A N 1
ATOM 2053 C CA . ASN A 1 238 ? -13.116 -13.484 16.761 1.00 65.19 238 ASN A CA 1
ATOM 2054 C C . ASN A 1 238 ? -14.484 -13.778 16.143 1.00 65.19 238 ASN A C 1
ATOM 2056 O O . ASN A 1 238 ? -14.707 -14.868 15.607 1.00 65.19 238 ASN A O 1
ATOM 2060 N N . LYS A 1 239 ? -15.413 -12.825 16.261 1.00 65.19 239 LYS A N 1
ATOM 2061 C CA . LYS A 1 239 ? -16.650 -12.880 15.487 1.00 65.19 239 LYS A CA 1
ATOM 2062 C C . LYS A 1 239 ? -16.274 -12.679 14.024 1.00 65.19 239 LYS A C 1
ATOM 2064 O O . LYS A 1 239 ? -15.430 -11.847 13.704 1.00 65.19 239 LYS A O 1
ATOM 2069 N N . MET A 1 240 ? -16.885 -13.476 13.156 1.00 63.19 240 MET A N 1
ATOM 2070 C CA . MET A 1 240 ? -16.844 -13.184 11.732 1.00 63.19 240 MET A CA 1
ATOM 2071 C C . MET A 1 240 ? -17.605 -11.884 11.519 1.00 63.19 240 MET A C 1
ATOM 2073 O O . MET A 1 240 ? -18.745 -11.775 11.972 1.00 63.19 240 MET A O 1
ATOM 2077 N N . LEU A 1 241 ? -16.954 -10.917 10.888 1.00 67.25 241 LEU A N 1
ATOM 2078 C CA . LEU A 1 241 ? -17.610 -9.699 10.443 1.00 67.25 241 LEU A CA 1
ATOM 2079 C C . LEU A 1 241 ? -18.346 -9.993 9.136 1.00 67.25 241 LEU A C 1
ATOM 2081 O O . LEU A 1 241 ? -17.928 -10.863 8.365 1.00 67.25 241 LEU A O 1
ATOM 2085 N N . GLU A 1 242 ? -19.468 -9.311 8.931 1.00 72.50 242 GLU A N 1
ATOM 2086 C CA . GLU A 1 242 ? -20.183 -9.363 7.661 1.00 72.50 242 GLU A CA 1
ATOM 2087 C C . GLU A 1 242 ? -19.319 -8.730 6.573 1.00 72.50 242 GLU A C 1
ATOM 2089 O O . GLU A 1 242 ? -18.642 -7.729 6.806 1.00 72.50 242 GLU A O 1
ATOM 2094 N N . VAL A 1 243 ? -19.322 -9.346 5.393 1.00 73.94 243 VAL A N 1
ATOM 2095 C CA . VAL A 1 243 ? -18.641 -8.798 4.224 1.00 73.94 243 VAL A CA 1
ATOM 2096 C C . VAL A 1 243 ? -19.505 -7.661 3.704 1.00 73.94 243 VAL A C 1
ATOM 2098 O O . VAL A 1 243 ? -20.625 -7.892 3.256 1.00 73.94 243 VAL A O 1
ATOM 2101 N N . PHE A 1 244 ? -18.994 -6.437 3.784 1.00 74.81 244 PHE A N 1
ATOM 2102 C CA . PHE A 1 244 ? -19.643 -5.287 3.163 1.00 74.81 244 PHE A CA 1
ATOM 2103 C C . PHE A 1 244 ? -19.569 -5.376 1.629 1.00 74.81 244 PHE A C 1
ATOM 2105 O O . PHE A 1 244 ? -18.496 -5.646 1.084 1.00 74.81 244 PHE A O 1
ATOM 2112 N N . GLU A 1 245 ? -20.687 -5.150 0.935 1.00 80.00 245 GLU A N 1
ATOM 2113 C CA . GLU A 1 245 ? -20.700 -5.055 -0.528 1.00 80.00 245 GLU A CA 1
ATOM 2114 C C . GLU A 1 245 ? -20.107 -3.717 -0.982 1.00 80.00 245 GLU A C 1
ATOM 2116 O O . GLU A 1 245 ? -20.328 -2.674 -0.368 1.00 80.00 245 GLU A O 1
ATOM 2121 N N . PHE A 1 246 ? -19.323 -3.738 -2.059 1.00 83.19 246 PHE A N 1
ATOM 2122 C CA . PHE A 1 246 ? -18.731 -2.520 -2.602 1.00 83.19 246 PHE A CA 1
ATOM 2123 C C . PHE A 1 246 ? -19.823 -1.558 -3.098 1.00 83.19 246 PHE A C 1
ATOM 2125 O O . PHE A 1 246 ? -20.539 -1.867 -4.049 1.00 83.19 246 PHE A O 1
ATOM 2132 N N . ASP A 1 247 ? -19.890 -0.367 -2.497 1.00 85.62 247 ASP A N 1
ATOM 2133 C CA . ASP A 1 247 ? -20.742 0.736 -2.945 1.00 85.62 247 ASP A CA 1
ATOM 2134 C C . ASP A 1 247 ? -19.887 1.947 -3.340 1.00 85.62 247 ASP A C 1
ATOM 2136 O O . ASP A 1 247 ? -19.177 2.548 -2.523 1.00 85.62 247 ASP A O 1
ATOM 2140 N N . ARG A 1 248 ? -19.962 2.311 -4.623 1.00 85.25 248 ARG A N 1
ATOM 2141 C CA . ARG A 1 248 ? -19.225 3.443 -5.189 1.00 85.25 248 ARG A CA 1
ATOM 2142 C C . ARG A 1 248 ? -19.831 4.791 -4.801 1.00 85.25 248 ARG A C 1
ATOM 2144 O O . ARG A 1 248 ? -19.090 5.765 -4.697 1.00 85.25 248 ARG A O 1
ATOM 2151 N N . ASN A 1 249 ? -21.136 4.855 -4.542 1.00 85.75 249 ASN A N 1
ATOM 2152 C CA . ASN A 1 249 ? -21.839 6.112 -4.277 1.00 85.75 249 ASN A CA 1
ATOM 2153 C C . ASN A 1 249 ? -21.399 6.738 -2.949 1.00 85.75 249 ASN A C 1
ATOM 2155 O O . ASN A 1 249 ? -21.204 7.948 -2.857 1.00 85.75 249 ASN A O 1
ATOM 2159 N N . ILE A 1 250 ? -21.154 5.900 -1.937 1.00 82.00 250 ILE A N 1
ATOM 2160 C CA . ILE A 1 250 ? -20.629 6.338 -0.634 1.00 82.00 250 ILE A CA 1
ATOM 2161 C C . ILE A 1 250 ? -19.240 6.985 -0.791 1.00 82.00 250 ILE A C 1
ATOM 2163 O O . ILE A 1 250 ? -18.875 7.886 -0.038 1.00 82.00 250 ILE A O 1
ATOM 2167 N N . ARG A 1 251 ? -18.456 6.545 -1.784 1.00 76.69 251 ARG A N 1
ATOM 2168 C CA . ARG A 1 251 ? -17.081 7.013 -2.025 1.00 76.69 251 ARG A CA 1
ATOM 2169 C C . ARG A 1 251 ? -17.003 8.265 -2.880 1.00 76.69 251 ARG A C 1
ATOM 2171 O O . ARG A 1 251 ? -16.079 9.047 -2.702 1.00 76.69 251 ARG A O 1
ATOM 2178 N N . SER A 1 252 ? -17.947 8.453 -3.800 1.00 76.56 252 SER A N 1
ATOM 2179 C CA . SER A 1 252 ? -17.998 9.654 -4.643 1.00 76.56 252 SER A CA 1
ATOM 2180 C C . SER A 1 252 ? -18.318 10.927 -3.861 1.00 76.56 252 SER A C 1
ATOM 2182 O O . SER A 1 252 ? -18.058 12.019 -4.350 1.00 76.56 252 SER A O 1
ATOM 2184 N N . ASP A 1 253 ? -18.856 10.792 -2.651 1.00 76.38 253 ASP A N 1
ATOM 2185 C CA . ASP A 1 253 ? -19.290 11.900 -1.801 1.00 76.38 253 ASP A CA 1
ATOM 2186 C C . ASP A 1 253 ? -18.251 12.229 -0.706 1.00 76.38 253 ASP A C 1
ATOM 2188 O O . ASP A 1 253 ? -18.577 12.468 0.455 1.00 76.38 253 ASP A O 1
ATOM 2192 N N . TRP A 1 254 ? -16.958 12.163 -1.032 1.00 82.19 254 TRP A N 1
ATOM 2193 C CA . TRP A 1 254 ? -15.881 12.509 -0.099 1.00 82.19 254 TRP A CA 1
ATOM 2194 C C . TRP A 1 254 ? -15.434 13.958 -0.272 1.00 82.19 254 TRP A C 1
ATOM 2196 O O . TRP A 1 254 ? -14.968 14.356 -1.338 1.00 82.19 254 TRP A O 1
ATOM 2206 N N . ASN A 1 255 ? -15.495 14.729 0.814 1.00 79.00 255 ASN A N 1
ATOM 2207 C CA . ASN A 1 255 ? -14.949 16.081 0.848 1.00 79.00 255 ASN A CA 1
ATOM 2208 C C . ASN A 1 255 ? -13.476 16.024 1.248 1.00 79.00 255 ASN A C 1
ATOM 2210 O O . ASN A 1 255 ? -13.154 15.840 2.427 1.00 79.00 255 ASN A O 1
ATOM 2214 N N . LEU A 1 256 ? -12.591 16.178 0.265 1.00 72.44 256 LEU A N 1
ATOM 2215 C CA . LEU A 1 256 ? -11.159 16.328 0.496 1.00 72.44 256 LEU A CA 1
ATOM 2216 C C . LEU A 1 256 ? -10.802 17.811 0.679 1.00 72.44 256 LEU A C 1
ATOM 2218 O O . LEU A 1 256 ? -11.369 18.662 -0.013 1.00 72.44 256 LEU A O 1
ATOM 2222 N N . PRO A 1 257 ? -9.868 18.142 1.587 1.00 71.38 257 PRO A N 1
ATOM 2223 C CA . PRO A 1 257 ? -9.316 19.487 1.653 1.00 71.38 257 PRO A CA 1
ATOM 2224 C C . PRO A 1 257 ? -8.683 19.845 0.303 1.00 71.38 257 PRO A C 1
ATOM 2226 O O . PRO A 1 257 ? -7.943 19.050 -0.275 1.00 71.38 257 PRO A O 1
ATOM 2229 N N . GLN A 1 258 ? -9.004 21.031 -0.217 1.00 64.19 258 GLN A N 1
ATOM 2230 C CA . GLN A 1 258 ? -8.367 21.546 -1.425 1.00 64.19 258 GLN A CA 1
ATOM 2231 C C . GLN A 1 258 ? -6.939 21.969 -1.087 1.00 64.19 258 GLN A C 1
ATOM 2233 O O . GLN A 1 258 ? -6.723 22.778 -0.184 1.00 64.19 258 GLN A O 1
ATOM 2238 N N . PHE A 1 259 ? -5.972 21.434 -1.824 1.00 62.19 259 PHE A N 1
ATOM 2239 C CA . PHE A 1 259 ? -4.583 21.876 -1.767 1.00 62.19 259 PHE A CA 1
ATOM 2240 C C . PHE A 1 259 ? -4.280 22.711 -3.003 1.00 62.19 259 PHE A C 1
ATOM 2242 O O . PHE A 1 259 ? -4.762 22.399 -4.089 1.00 62.19 259 PHE A O 1
ATOM 2249 N N . SER A 1 260 ? -3.457 23.747 -2.855 1.00 51.53 260 SER A N 1
ATOM 2250 C CA . SER A 1 260 ? -2.730 24.286 -4.002 1.00 51.53 260 SER A CA 1
ATOM 2251 C C . SER A 1 260 ? -1.704 23.243 -4.450 1.00 51.53 260 SER A C 1
ATOM 2253 O O . SER A 1 260 ? -1.018 22.670 -3.599 1.00 51.53 260 SER A O 1
ATOM 2255 N N . ASP A 1 261 ? -1.606 23.011 -5.761 1.00 51.66 261 ASP A N 1
ATOM 2256 C CA . ASP A 1 261 ? -0.826 21.926 -6.384 1.00 51.66 261 ASP A CA 1
ATOM 2257 C C . ASP A 1 261 ? 0.642 21.835 -5.904 1.00 51.66 261 ASP A C 1
ATOM 2259 O O . ASP A 1 261 ? 1.232 20.755 -5.905 1.00 51.66 261 ASP A O 1
ATOM 2263 N N . ASP A 1 262 ? 1.213 22.933 -5.399 1.00 48.09 262 ASP A N 1
ATOM 2264 C CA . ASP A 1 262 ? 2.607 23.008 -4.945 1.00 48.09 262 ASP A CA 1
ATOM 2265 C C . ASP A 1 262 ? 2.848 22.575 -3.482 1.00 48.09 262 ASP A C 1
ATOM 2267 O O . ASP A 1 262 ? 3.976 22.250 -3.106 1.00 48.09 262 ASP A O 1
ATOM 2271 N N . ASN A 1 263 ? 1.822 22.519 -2.623 1.00 45.41 263 ASN A N 1
ATOM 2272 C CA . ASN A 1 263 ? 2.040 22.338 -1.176 1.00 45.41 263 ASN A CA 1
ATOM 2273 C C . ASN A 1 263 ? 2.429 20.909 -0.778 1.00 45.41 263 ASN A C 1
ATOM 2275 O O . ASN A 1 263 ? 3.074 20.715 0.252 1.00 45.41 263 ASN A O 1
ATOM 2279 N N . PHE A 1 264 ? 2.087 19.902 -1.586 1.00 48.28 264 PHE A N 1
ATOM 2280 C CA . PHE A 1 264 ? 2.486 18.523 -1.297 1.00 48.28 264 PHE A CA 1
ATOM 2281 C C . PHE A 1 264 ? 3.990 18.297 -1.506 1.00 48.28 264 PHE A C 1
ATOM 2283 O O . PHE A 1 264 ? 4.567 17.408 -0.887 1.00 48.28 264 PHE A O 1
ATOM 2290 N N . PHE A 1 265 ? 4.648 19.097 -2.350 1.00 47.16 265 PHE A N 1
ATOM 2291 C CA . PHE A 1 265 ? 6.088 18.998 -2.617 1.00 47.16 265 PHE A CA 1
ATOM 2292 C C . PHE A 1 265 ? 6.941 19.877 -1.690 1.00 47.16 265 PHE A C 1
ATOM 2294 O O . PHE A 1 265 ? 8.149 19.663 -1.603 1.00 47.16 265 PHE A O 1
ATOM 2301 N N . LEU A 1 266 ? 6.314 20.833 -0.997 1.00 37.31 266 LEU A N 1
ATOM 2302 C CA . LEU A 1 266 ? 6.972 21.803 -0.114 1.00 37.31 266 LEU A CA 1
ATOM 2303 C C . LEU A 1 266 ? 6.964 21.414 1.378 1.00 37.31 266 LEU A C 1
ATOM 2305 O O . LEU A 1 266 ? 7.672 22.050 2.158 1.00 37.31 266 LEU A O 1
ATOM 2309 N N . LEU A 1 267 ? 6.211 20.375 1.763 1.00 39.09 267 LEU A N 1
ATOM 2310 C CA . LEU A 1 267 ? 6.358 19.650 3.038 1.00 39.09 267 LEU A CA 1
ATOM 2311 C C . LEU A 1 267 ? 7.408 18.539 2.894 1.00 39.09 267 LEU A C 1
ATOM 2313 O O . LEU A 1 267 ? 8.220 18.360 3.825 1.00 39.09 267 LEU A O 1
#

Foldseek 3Di:
DAAAEDEALPCVQDDDQVGAHEYLAPRNPDPVCVVPPVSHNYDYDYQPVVPVVSVVVVVVLLVCCLPVFDLVLVQVLVCVLVVHDDDSVVSCVVCVVVSSVVSVLLVSLLVSVVVVVVVVGHDYTFQEDDDPQQLDDQDDVLVVQQSVDRSNSSNSNSVSCCVPPVDDNPGYDHDHPDNRPPVCVPPPPQDPVRVVLVVVQPPDDDPPQDDDDPDPDDLVVQCVVCVVSVHHRHDDDDDDDDRDGDDCVSVVPRDHDDDDPCVSVVD

Secondary structure (DSSP, 8-state):
-PEEEE-SS-GGGS--TTS-EEESSGGGS-GGGHHHHTTS-EEEPPPGGGSHHHHHHHHHHHHHIIIIIIHHHHHHHHHHHHT----HHHHHHHTHHHHHHHHHHHHHHHHHHHHHHHH--EEPPPEEE--GGGG--SSHHHHHHHHTSHHHHHHHHHHHHHHHH---TTSEEE-----------------HHHHHHHHHHHTT--TT-----S--S-HHHHHHHHHHTT-------PPPPP-PPP-SHHHHT--PPP--TTHHHH-

Organism: NCBI:txid1049928

InterPro domains:
  IPR027603 LIC12162 family transferase [PF27859] (4-265)
  IPR027603 LIC12162 family transferase [TIGR04331] (5-265)

Sequence (267 aa):
MKRSLVATALEETWPGFDVPVLFLGEWCKIYNRRKVWEKFDSETLPYHWDDREKLQKDYFKLQSLYEDILLPSVSQNLNRIHNIDRSLEFWRILVGPWLGLFIHIVYDRFESIRILKESGDFILPPRFVCKEADMVPNGMMEFYNFFANDYWNQWLFSSILDFFFQRDNVQCLFIQGSPVYHSRIFQKSKSFKERCKDYLSEFCVRKNEAFIIADYFPLKYSILWQLKLKQFPRKRRNKMLEVFEFDRNIRSDWNLPQFSDDNFFLL

Radius of gyration: 23.59 Å; chains: 1; bounding box: 44×52×66 Å